Protein AF-A0A9W4UGK7-F1 (afdb_monomer)

pLDDT: mean 82.83, std 17.94, range [31.81, 97.5]

Mean predicted aligned error: 10.78 Å

Structure (mmCIF, N/CA/C/O backbone):
data_AF-A0A9W4UGK7-F1
#
_entry.id   AF-A0A9W4UGK7-F1
#
loop_
_atom_site.group_PDB
_atom_site.id
_atom_site.type_symbol
_atom_site.label_atom_id
_atom_site.label_alt_id
_atom_site.label_comp_id
_atom_site.label_asym_id
_atom_site.label_entity_id
_atom_site.label_seq_id
_atom_site.pdbx_PDB_ins_code
_atom_site.Cartn_x
_atom_site.Cartn_y
_atom_site.Cartn_z
_atom_site.occupancy
_atom_site.B_iso_or_equiv
_atom_site.auth_seq_id
_atom_site.auth_comp_id
_atom_site.auth_asym_id
_atom_site.auth_atom_id
_atom_site.pdbx_PDB_model_num
ATOM 1 N N . MET A 1 1 ? 58.435 -11.853 -99.658 1.00 40.88 1 MET A N 1
ATOM 2 C CA . MET A 1 1 ? 59.093 -10.910 -98.730 1.00 40.88 1 MET A CA 1
ATOM 3 C C . MET A 1 1 ? 58.324 -10.930 -97.420 1.00 40.88 1 MET A C 1
ATOM 5 O O . MET A 1 1 ? 57.126 -11.167 -97.444 1.00 40.88 1 MET A O 1
ATOM 9 N N . SER A 1 2 ? 59.069 -10.805 -96.330 1.00 36.03 2 SER A N 1
ATOM 10 C CA . SER A 1 2 ? 58.752 -11.030 -94.918 1.00 36.03 2 SER A CA 1
ATOM 11 C C . SER A 1 2 ? 57.412 -10.539 -94.365 1.00 36.03 2 SER A C 1
ATOM 13 O O . SER A 1 2 ? 56.923 -9.487 -94.767 1.00 36.03 2 SER A O 1
ATOM 15 N N . SER A 1 3 ? 56.942 -11.280 -93.348 1.00 37.31 3 SER A N 1
ATOM 16 C CA . SER A 1 3 ? 56.580 -10.835 -91.977 1.00 37.31 3 SER A CA 1
ATOM 17 C C . SER A 1 3 ? 55.327 -11.596 -91.508 1.00 37.31 3 SER A C 1
ATOM 19 O O . SER A 1 3 ? 54.259 -11.407 -92.069 1.00 37.31 3 SER A O 1
ATOM 21 N N . SER A 1 4 ? 55.441 -12.659 -90.702 1.00 35.41 4 SER A N 1
ATOM 22 C CA . SER A 1 4 ? 55.704 -12.710 -89.246 1.00 35.41 4 SER A CA 1
ATOM 23 C C . SER A 1 4 ? 54.446 -12.528 -88.378 1.00 35.41 4 SER A C 1
ATOM 25 O O . SER A 1 4 ? 53.805 -11.490 -88.464 1.00 35.41 4 SER A O 1
ATOM 27 N N . GLN A 1 5 ? 54.260 -13.500 -87.461 1.00 34.16 5 GLN A N 1
ATOM 28 C CA . GLN A 1 5 ? 53.709 -13.374 -86.091 1.00 34.16 5 GLN A CA 1
ATOM 29 C C . GLN A 1 5 ? 52.191 -13.137 -85.898 1.00 34.16 5 GLN A C 1
ATOM 31 O O . GLN A 1 5 ? 51.581 -12.413 -86.664 1.00 34.16 5 GLN A O 1
ATOM 36 N N . THR A 1 6 ? 51.478 -13.643 -84.879 1.00 34.94 6 THR A N 1
ATOM 37 C CA . THR A 1 6 ? 51.682 -14.654 -83.817 1.00 34.94 6 THR A CA 1
ATOM 38 C C . THR A 1 6 ? 50.292 -15.007 -83.251 1.00 34.94 6 THR A C 1
ATOM 40 O O . THR A 1 6 ? 49.389 -14.177 -83.213 1.00 34.94 6 THR A O 1
ATOM 43 N N . THR A 1 7 ? 50.164 -16.253 -82.810 1.00 36.97 7 THR A N 1
ATOM 44 C CA . THR A 1 7 ? 49.173 -16.907 -81.936 1.00 36.97 7 THR A CA 1
ATOM 45 C C . THR A 1 7 ? 48.588 -16.047 -80.797 1.00 36.97 7 THR A C 1
ATOM 47 O O . THR A 1 7 ? 49.327 -15.310 -80.153 1.00 36.97 7 THR A O 1
ATOM 50 N N . ASN A 1 8 ? 47.309 -16.252 -80.437 1.00 31.81 8 ASN A N 1
ATOM 51 C CA . ASN A 1 8 ? 46.955 -16.861 -79.139 1.00 31.81 8 ASN A CA 1
ATOM 52 C C . ASN A 1 8 ? 45.446 -17.069 -78.933 1.00 31.81 8 ASN A C 1
ATOM 54 O O . ASN A 1 8 ? 44.644 -16.139 -78.949 1.00 31.81 8 ASN A O 1
ATOM 58 N N . SER A 1 9 ? 45.112 -18.329 -78.651 1.00 40.84 9 SER A N 1
ATOM 59 C CA . SER A 1 9 ? 43.922 -18.767 -77.932 1.00 40.84 9 SER A CA 1
ATOM 60 C C . SER A 1 9 ? 43.862 -18.120 -76.550 1.00 40.84 9 SER A C 1
ATOM 62 O O . SER A 1 9 ? 44.864 -18.116 -75.837 1.00 40.84 9 SER A O 1
ATOM 64 N N . HIS A 1 10 ? 42.678 -17.693 -76.113 1.00 38.22 10 HIS A N 1
ATOM 65 C CA . HIS A 1 10 ? 42.383 -17.693 -74.686 1.00 38.22 10 HIS A CA 1
ATOM 66 C C . HIS A 1 10 ? 40.893 -17.914 -74.422 1.00 38.22 10 HIS A C 1
ATOM 68 O O . HIS A 1 10 ? 40.044 -17.077 -74.717 1.00 38.22 10 HIS A O 1
ATOM 74 N N . MET A 1 11 ? 40.617 -19.088 -73.849 1.00 36.44 11 MET A N 1
ATOM 75 C CA . MET A 1 11 ? 39.479 -19.372 -72.982 1.00 36.44 11 MET A CA 1
ATOM 76 C C . MET A 1 11 ? 39.260 -18.211 -72.007 1.00 36.44 11 MET A C 1
ATOM 78 O O . MET A 1 11 ? 40.159 -17.879 -71.230 1.00 36.44 11 MET A O 1
ATOM 82 N N . LEU A 1 12 ? 38.052 -17.655 -72.004 1.00 36.12 12 LEU A N 1
ATOM 83 C CA . LEU A 1 12 ? 37.524 -16.913 -70.867 1.00 36.12 12 LEU A CA 1
ATOM 84 C C . LEU A 1 12 ? 36.777 -17.913 -69.987 1.00 36.12 12 LEU A C 1
ATOM 86 O O . LEU A 1 12 ? 35.664 -18.335 -70.295 1.00 36.12 12 LEU A O 1
ATOM 90 N N . ALA A 1 13 ? 37.453 -18.332 -68.920 1.00 36.75 13 ALA A N 1
ATOM 91 C CA . ALA A 1 13 ? 36.820 -18.955 -67.775 1.00 36.75 13 ALA A CA 1
ATOM 92 C C . ALA A 1 13 ? 35.910 -17.914 -67.110 1.00 36.75 13 ALA A C 1
ATOM 94 O O . ALA A 1 13 ? 36.330 -16.788 -66.846 1.00 36.75 13 ALA A O 1
ATOM 95 N N . ALA A 1 14 ? 34.656 -18.294 -66.881 1.00 38.47 14 ALA A N 1
ATOM 96 C CA . ALA A 1 14 ? 33.735 -17.544 -66.050 1.00 38.47 14 ALA A CA 1
ATOM 97 C C . ALA A 1 14 ? 34.214 -17.642 -64.597 1.00 38.47 14 ALA A C 1
ATOM 99 O O . ALA A 1 14 ? 34.046 -18.677 -63.956 1.00 38.47 14 ALA A O 1
ATOM 100 N N . ASP A 1 15 ? 34.836 -16.575 -64.104 1.00 35.72 15 ASP A N 1
ATOM 101 C CA . ASP A 1 15 ? 35.167 -16.418 -62.694 1.00 35.72 15 ASP A CA 1
ATOM 102 C C . ASP A 1 15 ? 33.959 -15.759 -62.013 1.00 35.72 15 ASP A C 1
ATOM 104 O O . ASP A 1 15 ? 33.745 -14.549 -62.092 1.00 35.72 15 ASP A O 1
ATOM 108 N N . SER A 1 16 ? 33.076 -16.585 -61.446 1.00 40.38 16 SER A N 1
ATOM 109 C CA . SER A 1 16 ? 31.948 -16.125 -60.638 1.00 40.38 16 SER A CA 1
ATOM 110 C C . SER A 1 16 ? 32.451 -15.798 -59.234 1.00 40.38 16 SER A C 1
ATOM 112 O O . SER A 1 16 ? 32.358 -16.611 -58.310 1.00 40.38 16 SER A O 1
ATOM 114 N N . THR A 1 17 ? 32.996 -14.600 -59.059 1.00 44.28 17 THR A N 1
ATOM 115 C CA . THR A 1 17 ? 33.209 -14.014 -57.738 1.00 44.28 17 THR A CA 1
ATOM 116 C C . THR A 1 17 ? 31.843 -13.727 -57.116 1.00 44.28 17 THR A C 1
ATOM 118 O O . THR A 1 17 ? 31.205 -12.711 -57.380 1.00 44.28 17 THR A O 1
ATOM 121 N N . ASN A 1 18 ? 31.370 -14.674 -56.302 1.00 45.81 18 ASN A N 1
ATOM 122 C CA . ASN A 1 18 ? 30.266 -14.480 -55.367 1.00 45.81 18 ASN A CA 1
ATOM 123 C C . ASN A 1 18 ? 30.686 -13.435 -54.332 1.00 45.81 18 ASN A C 1
ATOM 125 O O . ASN A 1 18 ? 31.187 -13.765 -53.254 1.00 45.81 18 ASN A O 1
ATOM 129 N N . ASP A 1 19 ? 30.476 -12.172 -54.679 1.00 37.16 19 ASP A N 1
ATOM 130 C CA . ASP A 1 19 ? 30.617 -11.034 -53.787 1.00 37.16 19 ASP A CA 1
ATOM 131 C C . ASP A 1 19 ? 29.464 -11.092 -52.771 1.00 37.16 19 ASP A C 1
ATOM 133 O O . ASP A 1 19 ? 28.393 -10.506 -52.933 1.00 37.16 19 ASP A O 1
ATOM 137 N N . THR A 1 20 ? 29.643 -11.918 -51.737 1.00 47.62 20 THR A N 1
ATOM 138 C CA . THR A 1 20 ? 28.739 -11.980 -50.588 1.00 47.62 20 THR A CA 1
ATOM 139 C C . THR A 1 20 ? 28.988 -10.720 -49.778 1.00 47.62 20 THR A C 1
ATOM 141 O O . THR A 1 20 ? 29.766 -10.708 -48.826 1.00 47.62 20 THR A O 1
ATOM 144 N N . THR A 1 21 ? 28.351 -9.627 -50.190 1.00 44.38 21 THR A N 1
ATOM 145 C CA . THR A 1 21 ? 28.314 -8.390 -49.422 1.00 44.38 21 THR A CA 1
ATOM 146 C C . THR A 1 21 ? 27.584 -8.695 -48.116 1.00 44.38 21 THR A C 1
ATOM 148 O O . THR A 1 21 ? 26.356 -8.733 -48.058 1.00 44.38 21 THR A O 1
ATOM 151 N N . ILE A 1 22 ? 28.345 -8.972 -47.056 1.00 51.38 22 ILE A N 1
ATOM 152 C CA . ILE A 1 22 ? 27.828 -9.024 -45.692 1.00 51.38 22 ILE A CA 1
ATOM 153 C C . ILE A 1 22 ? 27.270 -7.629 -45.427 1.00 51.38 22 ILE A C 1
ATOM 155 O O . ILE A 1 22 ? 28.024 -6.676 -45.232 1.00 51.38 22 ILE A O 1
ATOM 159 N N . ALA A 1 23 ? 25.945 -7.491 -45.490 1.00 49.19 23 ALA A N 1
ATOM 160 C CA . ALA A 1 23 ? 25.265 -6.277 -45.084 1.00 49.19 23 ALA A CA 1
ATOM 161 C C . ALA A 1 23 ? 25.667 -6.011 -43.632 1.00 49.19 23 ALA A C 1
ATOM 163 O O . ALA A 1 23 ? 25.223 -6.707 -42.719 1.00 49.19 23 ALA A O 1
ATOM 164 N N . ALA A 1 24 ? 26.565 -5.045 -43.430 1.00 51.97 24 ALA A N 1
ATOM 165 C CA . ALA A 1 24 ? 26.958 -4.599 -42.109 1.00 51.97 24 ALA A CA 1
ATOM 166 C C . ALA A 1 24 ? 25.677 -4.187 -41.380 1.00 51.97 24 ALA A C 1
ATOM 168 O O . ALA A 1 24 ? 25.041 -3.192 -41.740 1.00 51.97 24 ALA A O 1
ATOM 169 N N . SER A 1 25 ? 25.257 -4.989 -40.398 1.00 53.31 25 SER A N 1
ATOM 170 C CA . SER A 1 25 ? 24.114 -4.668 -39.557 1.00 53.31 25 SER A CA 1
ATOM 171 C C . SER A 1 25 ? 24.431 -3.340 -38.887 1.00 53.31 25 SER A C 1
ATOM 173 O O . SER A 1 25 ? 25.300 -3.276 -38.013 1.00 53.31 25 SER A O 1
ATOM 175 N N . ARG A 1 26 ? 23.778 -2.261 -39.330 1.00 50.72 26 ARG A N 1
ATOM 176 C CA . ARG A 1 26 ? 23.862 -0.982 -38.628 1.00 50.72 26 ARG A CA 1
ATOM 177 C C . ARG A 1 26 ? 23.516 -1.263 -37.167 1.00 50.72 26 ARG A C 1
ATOM 179 O O . ARG A 1 26 ? 22.511 -1.944 -36.934 1.00 50.72 26 ARG A O 1
ATOM 186 N N . PRO A 1 27 ? 24.320 -0.790 -36.198 1.00 55.56 27 PRO A N 1
ATOM 187 C CA . PRO A 1 27 ? 23.932 -0.905 -34.805 1.00 55.56 27 PRO A CA 1
ATOM 188 C C . PRO A 1 27 ? 22.525 -0.308 -34.691 1.00 55.56 27 PRO A C 1
ATOM 190 O O . PRO A 1 27 ? 22.295 0.771 -35.254 1.00 55.56 27 PRO A O 1
ATOM 193 N N . PRO A 1 28 ? 21.564 -1.021 -34.076 1.00 57.50 28 PRO A N 1
ATOM 194 C CA . PRO A 1 28 ? 20.212 -0.507 -33.956 1.00 57.50 28 PRO A CA 1
ATOM 195 C C . PRO A 1 28 ? 20.311 0.878 -33.327 1.00 57.50 28 PRO A C 1
ATOM 197 O O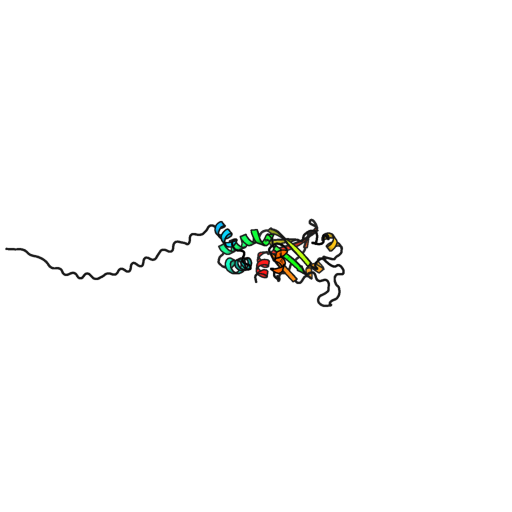 . PRO A 1 28 ? 20.972 1.049 -32.302 1.00 57.50 28 PRO A O 1
ATOM 200 N N . SER A 1 29 ? 19.724 1.877 -33.987 1.00 61.78 29 SER A N 1
ATOM 201 C CA . SER A 1 29 ? 19.667 3.234 -33.460 1.00 61.78 29 SER A CA 1
ATOM 202 C C . SER A 1 29 ? 19.047 3.156 -32.071 1.00 61.78 29 SER A C 1
ATOM 204 O O . SER A 1 29 ? 17.871 2.808 -31.937 1.00 61.78 29 SER A O 1
ATOM 206 N N . ILE A 1 30 ? 19.855 3.402 -31.040 1.00 77.81 30 ILE A N 1
ATOM 207 C CA . ILE A 1 30 ? 19.394 3.361 -29.657 1.00 77.81 30 ILE A CA 1
ATOM 208 C C . ILE A 1 30 ? 18.419 4.524 -29.510 1.00 77.81 30 ILE A C 1
ATOM 210 O O . ILE A 1 30 ? 18.816 5.687 -29.552 1.00 77.81 30 ILE A O 1
ATOM 214 N N . LEU A 1 31 ? 17.130 4.204 -29.403 1.00 79.88 31 LEU A N 1
ATOM 215 C CA . LEU A 1 31 ? 16.104 5.195 -29.101 1.00 79.88 31 LEU A CA 1
ATOM 216 C C . LEU A 1 31 ? 16.455 5.886 -27.767 1.00 79.88 31 LEU A C 1
ATOM 218 O O . LEU A 1 31 ? 16.838 5.193 -26.818 1.00 79.88 31 LEU A O 1
ATOM 222 N N . PRO A 1 32 ? 16.320 7.223 -27.669 1.00 86.56 32 PRO A N 1
ATOM 223 C CA . PRO A 1 32 ? 16.444 7.944 -26.408 1.00 86.56 32 PRO A CA 1
ATOM 224 C C . PRO A 1 32 ? 15.560 7.352 -25.305 1.00 86.56 32 PRO A C 1
ATO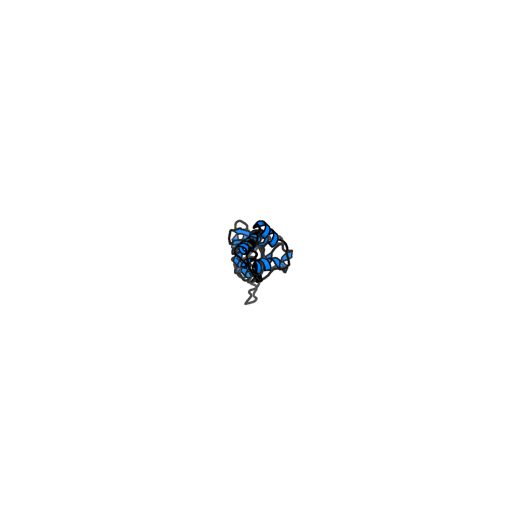M 226 O O . PRO A 1 32 ? 14.450 6.881 -25.565 1.00 86.56 32 PRO A O 1
ATOM 229 N N . THR A 1 33 ? 16.038 7.419 -24.061 1.00 83.25 33 THR A N 1
ATOM 230 C CA . THR A 1 33 ? 15.335 6.901 -22.874 1.00 83.25 33 THR A CA 1
ATOM 231 C C . THR A 1 33 ? 13.910 7.442 -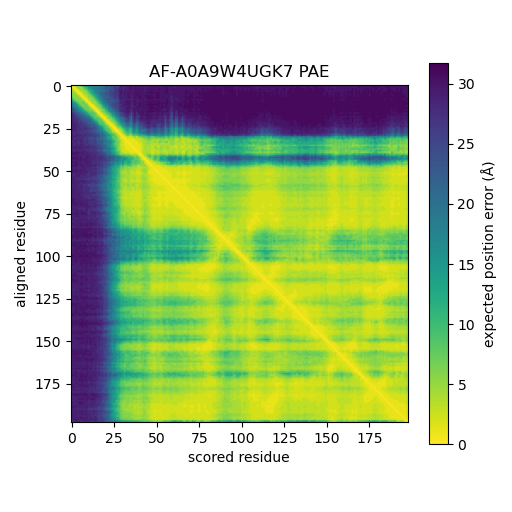22.766 1.00 83.25 33 THR A C 1
ATOM 233 O O . THR A 1 33 ? 12.987 6.703 -22.439 1.00 83.25 33 THR A O 1
ATOM 236 N N . GLU A 1 34 ? 13.712 8.719 -23.069 1.00 85.44 34 GLU A N 1
ATOM 237 C CA . GLU A 1 34 ? 12.422 9.399 -22.985 1.00 85.44 34 GLU A CA 1
ATOM 238 C C . GLU A 1 34 ? 11.413 8.814 -23.981 1.00 85.44 34 GLU A C 1
ATOM 240 O O . GLU A 1 34 ? 10.249 8.635 -23.630 1.00 85.44 34 GLU A O 1
ATOM 245 N N . LEU A 1 35 ? 11.863 8.440 -25.186 1.00 84.62 35 LEU A N 1
ATOM 246 C CA . LEU A 1 35 ? 11.002 7.787 -26.174 1.00 84.62 35 LEU A CA 1
ATOM 247 C C . LEU A 1 35 ? 10.633 6.372 -25.731 1.00 84.62 35 LEU A C 1
ATOM 249 O O . LEU A 1 35 ? 9.485 5.968 -25.890 1.00 84.62 35 LEU A O 1
ATOM 253 N N . TRP A 1 36 ? 11.564 5.633 -25.117 1.00 84.56 36 TRP A N 1
ATOM 254 C CA . TRP A 1 36 ? 11.246 4.328 -24.533 1.00 84.56 36 TRP A CA 1
ATOM 255 C C . TRP A 1 36 ? 10.197 4.425 -23.430 1.00 84.56 36 TRP A C 1
ATOM 257 O O . TRP A 1 36 ? 9.271 3.620 -23.415 1.00 84.56 36 TRP A O 1
ATOM 267 N N . LEU A 1 37 ? 10.307 5.408 -22.533 1.00 81.69 37 LEU A N 1
ATOM 268 C CA . LEU A 1 37 ? 9.309 5.622 -21.483 1.00 81.69 37 LEU A CA 1
ATOM 269 C C . LEU A 1 37 ? 7.939 5.936 -22.086 1.00 81.69 37 LEU A C 1
ATOM 271 O O . LEU A 1 37 ? 6.968 5.283 -21.730 1.00 81.69 37 LEU A O 1
ATOM 275 N N . GLN A 1 38 ? 7.874 6.840 -23.066 1.00 83.12 38 GLN A N 1
ATOM 276 C CA . GLN A 1 38 ? 6.620 7.166 -23.750 1.00 83.12 38 GLN A CA 1
ATOM 277 C C . GLN A 1 38 ? 5.996 5.949 -24.440 1.00 83.12 38 GLN A C 1
ATOM 279 O O . GLN A 1 38 ? 4.794 5.727 -24.305 1.00 83.12 38 GLN A O 1
ATOM 284 N N . ILE A 1 39 ? 6.796 5.138 -25.142 1.00 83.81 39 ILE A N 1
ATOM 285 C CA . ILE A 1 39 ? 6.336 3.901 -25.795 1.00 83.81 39 ILE A CA 1
ATOM 286 C C . ILE A 1 39 ? 5.797 2.913 -24.756 1.00 83.81 39 ILE A C 1
ATOM 288 O O . ILE A 1 39 ? 4.747 2.309 -24.955 1.00 83.81 39 ILE A O 1
ATOM 292 N N . LEU A 1 40 ? 6.502 2.750 -23.637 1.00 83.94 40 LEU A N 1
ATOM 293 C CA . LEU A 1 40 ? 6.107 1.827 -22.576 1.00 83.94 40 LEU A CA 1
ATOM 294 C C . LEU A 1 40 ? 4.941 2.346 -21.728 1.00 83.94 40 LEU A C 1
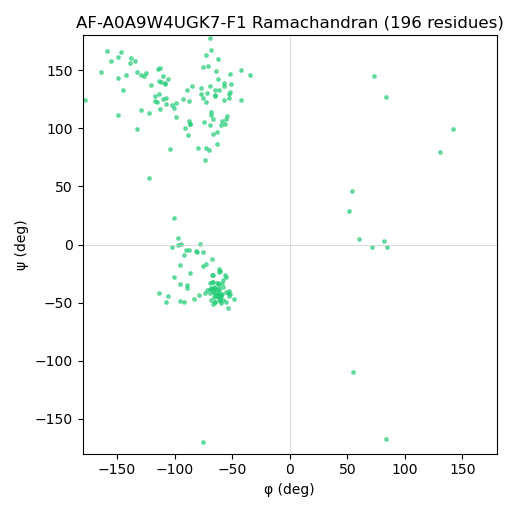ATOM 296 O O . LEU A 1 40 ? 4.297 1.546 -21.064 1.00 83.94 40 LEU A O 1
ATOM 300 N N . GLU A 1 41 ? 4.650 3.644 -21.743 1.00 81.25 41 GLU A N 1
ATOM 301 C CA . GLU A 1 41 ? 3.472 4.243 -21.104 1.00 81.25 41 GLU A CA 1
ATOM 302 C C . GLU A 1 41 ? 2.237 4.223 -22.025 1.00 81.25 41 GLU A C 1
ATOM 304 O O . GLU A 1 41 ? 1.095 4.227 -21.555 1.00 81.25 41 GLU A O 1
ATOM 309 N N . THR A 1 42 ? 2.437 4.177 -23.348 1.00 71.88 42 THR A N 1
ATOM 310 C CA . THR A 1 42 ? 1.350 4.188 -24.333 1.00 71.88 42 THR A CA 1
ATOM 311 C C . THR A 1 42 ? 0.822 2.781 -24.602 1.00 71.88 42 THR A C 1
ATOM 313 O O . THR A 1 42 ? 1.426 1.998 -25.325 1.00 71.88 42 THR A O 1
ATOM 316 N N . ASN A 1 43 ? -0.353 2.504 -24.023 1.00 59.97 43 ASN A N 1
ATOM 317 C CA . ASN A 1 43 ? -1.334 1.432 -24.288 1.00 59.97 43 ASN A CA 1
ATOM 318 C C . ASN A 1 43 ? -1.735 0.731 -22.983 1.00 59.97 43 ASN A C 1
ATOM 320 O O . ASN A 1 43 ? -1.269 -0.378 -22.708 1.00 59.97 43 ASN A O 1
ATOM 324 N N . PRO A 1 44 ? -2.644 1.327 -22.187 1.00 62.97 44 PRO A N 1
ATOM 325 C CA . PRO A 1 44 ? -3.192 0.686 -21.000 1.00 62.97 44 PRO A CA 1
ATOM 326 C C . PRO A 1 44 ? -4.179 -0.416 -21.412 1.00 62.97 44 PRO A C 1
ATOM 328 O O . PRO A 1 44 ? -5.398 -0.290 -21.288 1.00 62.97 44 PRO A O 1
ATOM 331 N N . THR A 1 45 ? -3.659 -1.526 -21.928 1.00 64.31 45 THR A N 1
ATOM 332 C CA . THR A 1 45 ? -4.413 -2.776 -21.986 1.00 64.31 45 THR A CA 1
ATOM 333 C C . THR A 1 45 ? -4.736 -3.225 -20.557 1.00 64.31 45 THR A C 1
ATOM 335 O O . THR A 1 45 ? -4.088 -2.822 -19.587 1.00 64.31 45 THR A O 1
ATOM 338 N N . LYS A 1 46 ? -5.742 -4.094 -20.388 1.00 67.31 46 LYS A N 1
ATOM 339 C CA . LYS A 1 46 ? -6.110 -4.620 -19.058 1.00 67.31 46 LYS A CA 1
ATOM 340 C C . LYS A 1 46 ? -4.937 -5.307 -18.339 1.00 67.31 46 LYS A C 1
ATOM 342 O O . LYS A 1 46 ? -4.937 -5.356 -17.114 1.00 67.31 46 LYS A O 1
ATOM 347 N N . THR A 1 47 ? -3.966 -5.826 -19.089 1.00 79.25 47 THR A N 1
ATOM 348 C CA . THR A 1 47 ? -2.793 -6.556 -18.589 1.00 79.25 47 THR A CA 1
ATOM 349 C C . THR A 1 47 ? -1.518 -5.722 -18.570 1.00 79.25 47 THR A C 1
ATOM 351 O O . THR A 1 47 ? -0.508 -6.205 -18.074 1.00 79.25 47 THR A O 1
ATOM 354 N N . HIS A 1 48 ? -1.563 -4.470 -19.029 1.00 86.25 48 HIS A N 1
ATOM 355 C CA . HIS A 1 48 ? -0.389 -3.635 -19.278 1.00 86.25 48 HIS A CA 1
ATOM 356 C C . HIS A 1 48 ? 0.626 -3.618 -18.123 1.00 86.25 48 HIS A C 1
ATOM 358 O O . HIS A 1 48 ? 1.814 -3.841 -18.328 1.00 86.25 48 HIS A O 1
ATOM 364 N N . LEU A 1 49 ? 0.158 -3.441 -16.885 1.00 89.56 49 LEU A N 1
ATOM 365 C CA . LEU A 1 49 ? 1.018 -3.462 -15.697 1.00 89.56 49 LEU A CA 1
ATOM 366 C C . LEU A 1 49 ? 1.728 -4.800 -15.484 1.00 89.56 49 LEU A C 1
ATOM 368 O O . LEU A 1 49 ? 2.915 -4.835 -15.156 1.00 89.56 49 LEU A O 1
ATOM 372 N N . ALA A 1 50 ? 0.988 -5.894 -15.662 1.00 90.38 50 ALA A N 1
ATOM 373 C CA . ALA A 1 50 ? 1.534 -7.235 -15.544 1.00 90.38 50 ALA A CA 1
ATOM 374 C C . ALA A 1 50 ? 2.530 -7.508 -16.676 1.00 90.38 50 ALA A C 1
ATOM 376 O O . ALA A 1 50 ? 3.575 -8.094 -16.418 1.00 90.38 50 ALA A O 1
ATOM 377 N N . ASP A 1 51 ? 2.255 -7.028 -17.891 1.00 91.00 51 ASP A N 1
ATOM 378 C CA . ASP A 1 51 ? 3.148 -7.170 -19.042 1.00 91.00 51 ASP A CA 1
ATOM 379 C C . ASP A 1 51 ? 4.457 -6.396 -18.839 1.00 91.00 51 ASP A C 1
ATOM 381 O O . ASP A 1 51 ? 5.542 -6.952 -19.030 1.00 91.00 51 ASP A O 1
ATOM 385 N N . LEU A 1 52 ? 4.385 -5.149 -18.360 1.00 93.00 52 LEU A N 1
ATOM 386 C CA . LEU A 1 52 ? 5.572 -4.370 -18.007 1.00 93.00 52 LEU A CA 1
ATOM 387 C C . LEU A 1 52 ? 6.416 -5.094 -16.950 1.00 93.00 52 LEU A C 1
ATOM 389 O O . LEU A 1 52 ? 7.628 -5.233 -17.114 1.00 93.00 52 LEU A O 1
ATOM 393 N N . TRP A 1 53 ? 5.786 -5.581 -15.877 1.00 94.38 53 TRP A N 1
ATOM 394 C CA . TRP A 1 53 ? 6.505 -6.191 -14.759 1.00 94.38 53 TRP A CA 1
ATOM 395 C C . TRP A 1 53 ? 7.059 -7.588 -15.061 1.00 94.38 53 TRP A C 1
ATOM 397 O O . TRP A 1 53 ? 8.182 -7.898 -14.663 1.00 94.38 53 TRP A O 1
ATOM 407 N N . ARG A 1 54 ? 6.281 -8.440 -15.738 1.00 93.50 54 ARG A N 1
ATOM 408 C CA . ARG A 1 54 ? 6.621 -9.851 -15.985 1.00 93.50 54 ARG A CA 1
ATOM 409 C C . ARG A 1 54 ? 7.413 -10.053 -17.268 1.00 93.50 54 ARG A C 1
ATOM 411 O O . ARG A 1 54 ? 8.304 -10.892 -17.278 1.00 93.50 54 ARG A O 1
ATOM 418 N N . ASN A 1 55 ? 7.096 -9.303 -18.323 1.00 92.69 55 ASN A N 1
ATOM 419 C CA . ASN A 1 55 ? 7.606 -9.581 -19.665 1.00 92.69 55 ASN A CA 1
ATOM 420 C C . ASN A 1 55 ? 8.683 -8.583 -20.090 1.00 92.69 55 ASN A C 1
ATOM 422 O O . ASN A 1 55 ? 9.713 -9.006 -20.595 1.00 92.69 55 ASN A O 1
ATOM 426 N N . VAL A 1 56 ? 8.491 -7.279 -19.856 1.00 92.88 56 VAL A N 1
ATOM 427 C CA . VAL A 1 56 ? 9.450 -6.241 -20.294 1.00 92.88 56 VAL A CA 1
ATOM 428 C C . VAL A 1 56 ? 10.610 -6.081 -19.310 1.00 92.88 56 VAL A C 1
ATOM 430 O O . VAL A 1 56 ? 11.776 -6.074 -19.705 1.00 92.88 56 VAL A O 1
ATOM 433 N N . ARG A 1 57 ? 10.311 -5.991 -18.009 1.00 95.00 57 ARG A N 1
ATOM 434 C CA . ARG A 1 57 ? 11.308 -5.782 -16.949 1.00 95.00 57 ARG A CA 1
ATOM 435 C C . ARG A 1 57 ? 12.493 -6.766 -16.975 1.00 95.00 57 ARG A C 1
ATOM 437 O O . ARG A 1 57 ? 13.606 -6.295 -16.747 1.00 95.00 57 ARG A O 1
ATOM 444 N N . PRO A 1 58 ? 12.326 -8.087 -17.199 1.00 95.50 58 PRO A N 1
ATOM 445 C CA . PRO A 1 58 ? 13.455 -9.018 -17.167 1.00 95.50 58 PRO A CA 1
ATOM 446 C C . PRO A 1 58 ? 14.301 -9.042 -18.452 1.00 95.50 58 PRO A C 1
ATOM 448 O O . PRO A 1 58 ? 15.332 -9.705 -18.452 1.00 95.50 58 PRO A O 1
ATOM 451 N N . VAL A 1 59 ? 13.908 -8.343 -19.527 1.00 94.25 59 VAL A N 1
ATOM 452 C CA . VAL A 1 59 ? 14.592 -8.424 -20.836 1.00 94.25 59 VAL A CA 1
ATOM 453 C C . VAL A 1 59 ? 16.030 -7.912 -20.773 1.00 94.25 59 VAL A C 1
ATOM 455 O O . VAL A 1 59 ? 16.933 -8.511 -21.350 1.00 94.25 59 VAL A O 1
ATOM 458 N N . SER A 1 60 ? 16.257 -6.780 -20.106 1.00 94.38 60 SER A N 1
ATOM 459 C CA . SER A 1 60 ? 17.588 -6.188 -19.956 1.00 94.38 60 SER A CA 1
ATOM 460 C C . SER A 1 60 ? 17.645 -5.247 -18.756 1.00 94.38 60 SER A C 1
ATOM 462 O O . SER A 1 60 ? 16.616 -4.817 -18.230 1.00 94.38 60 SER A O 1
ATOM 464 N N . GLN A 1 61 ? 18.857 -4.865 -18.350 1.00 93.88 61 GLN A N 1
ATOM 465 C CA . GLN A 1 61 ? 19.047 -3.893 -17.273 1.00 93.88 61 GLN A CA 1
ATOM 466 C C . GLN A 1 61 ? 18.448 -2.514 -17.612 1.00 93.88 61 GLN A C 1
ATOM 468 O O . GLN A 1 61 ? 17.919 -1.848 -16.722 1.00 93.88 61 GLN A O 1
ATOM 473 N N . SER A 1 62 ? 18.467 -2.105 -18.885 1.00 91.62 62 SER A N 1
ATOM 474 C CA . SER A 1 62 ? 17.853 -0.848 -19.331 1.00 91.62 62 SER A CA 1
ATOM 475 C C . SER A 1 62 ? 16.328 -0.902 -19.234 1.00 91.62 62 SER A C 1
ATOM 477 O O . SER A 1 62 ? 15.726 -0.014 -18.635 1.00 91.62 62 SER A O 1
ATOM 479 N N . TYR A 1 63 ? 15.695 -1.975 -19.726 1.00 91.75 63 TYR A N 1
ATOM 480 C CA . TYR A 1 63 ? 14.241 -2.148 -19.601 1.00 91.75 63 TYR A CA 1
ATOM 481 C C . TYR A 1 63 ? 13.799 -2.254 -18.149 1.00 91.75 63 TYR A C 1
ATOM 483 O O . TYR A 1 63 ? 12.780 -1.677 -17.772 1.00 91.75 63 TYR A O 1
ATOM 491 N N . LYS A 1 64 ? 14.593 -2.927 -17.311 1.00 94.56 64 LYS A N 1
ATOM 492 C CA . LYS A 1 64 ? 14.371 -2.940 -15.870 1.00 94.56 64 LYS A CA 1
ATOM 493 C C . LYS A 1 64 ? 14.332 -1.522 -15.307 1.00 94.56 64 LYS A C 1
ATOM 495 O O . LYS A 1 64 ? 13.379 -1.193 -14.609 1.00 94.56 64 LYS A O 1
ATOM 500 N N . ALA A 1 65 ? 15.313 -0.682 -15.635 1.00 93.94 65 ALA A N 1
ATOM 501 C CA . ALA A 1 65 ? 15.346 0.705 -15.177 1.00 93.94 65 ALA A CA 1
ATOM 502 C C . ALA A 1 65 ? 14.138 1.518 -15.680 1.00 93.94 65 ALA A C 1
ATOM 504 O O . ALA A 1 65 ? 13.559 2.281 -14.909 1.00 93.94 65 ALA A O 1
ATOM 505 N N . TYR A 1 66 ? 13.715 1.326 -16.933 1.00 93.88 66 TYR A N 1
ATOM 506 C CA . TYR A 1 66 ? 12.545 2.011 -17.493 1.00 93.88 66 TYR A CA 1
ATOM 507 C C . TYR A 1 66 ? 11.249 1.604 -16.799 1.00 93.88 66 TYR A C 1
ATOM 509 O O . TYR A 1 66 ? 10.507 2.466 -16.336 1.00 93.88 66 TYR A O 1
ATOM 517 N N . VAL A 1 67 ? 11.003 0.301 -16.650 1.00 94.06 67 VAL A N 1
ATOM 518 C CA . VAL A 1 67 ? 9.816 -0.204 -15.952 1.00 94.06 67 VAL A CA 1
ATOM 519 C C . VAL A 1 67 ? 9.810 0.270 -14.500 1.00 94.06 67 VAL A C 1
ATOM 521 O O . VAL A 1 67 ? 8.807 0.795 -14.031 1.00 94.06 67 VAL A O 1
ATOM 524 N N . GLU A 1 68 ? 10.928 0.149 -13.784 1.00 95.50 68 GLU A N 1
ATOM 525 C CA . GLU A 1 68 ? 11.027 0.604 -12.392 1.00 95.50 68 GLU A CA 1
ATOM 526 C C . GLU A 1 68 ? 10.794 2.121 -12.254 1.00 95.50 68 GLU A C 1
ATOM 528 O O . GLU A 1 68 ? 10.143 2.563 -11.301 1.00 95.50 68 GLU A O 1
ATOM 533 N N . ARG A 1 69 ? 11.230 2.922 -13.235 1.00 94.50 69 ARG A N 1
ATOM 534 C CA . ARG A 1 69 ? 10.929 4.358 -13.293 1.00 94.50 69 ARG A CA 1
ATOM 535 C C . ARG A 1 69 ? 9.436 4.611 -13.492 1.00 94.50 69 ARG A C 1
ATOM 537 O O . ARG A 1 69 ? 8.862 5.339 -12.697 1.00 94.50 69 ARG A O 1
ATOM 544 N N . ILE A 1 70 ? 8.792 3.960 -14.462 1.00 92.81 70 ILE A N 1
ATOM 545 C CA . ILE A 1 70 ? 7.344 4.103 -14.705 1.00 92.81 70 ILE A CA 1
ATOM 546 C C . ILE A 1 70 ? 6.541 3.706 -13.458 1.00 92.81 70 ILE A C 1
ATOM 548 O O . ILE A 1 70 ? 5.601 4.392 -13.063 1.00 92.81 70 ILE A O 1
ATOM 552 N N . PHE A 1 71 ? 6.921 2.616 -12.786 1.00 94.38 71 PHE A N 1
ATOM 553 C CA . PHE A 1 71 ? 6.259 2.207 -11.549 1.00 94.38 71 PHE A CA 1
ATOM 554 C C . PHE A 1 71 ? 6.380 3.274 -10.464 1.00 94.38 71 PHE A C 1
ATOM 556 O O . PHE A 1 71 ? 5.371 3.632 -9.861 1.00 94.38 71 PHE A O 1
ATOM 563 N N . THR A 1 72 ? 7.578 3.803 -10.228 1.00 95.38 72 THR A N 1
ATOM 564 C CA . THR A 1 72 ? 7.793 4.804 -9.174 1.00 95.38 72 THR A CA 1
ATOM 565 C C . THR A 1 72 ? 7.141 6.153 -9.480 1.00 95.38 72 THR A C 1
ATOM 567 O O . THR A 1 72 ? 6.650 6.793 -8.555 1.00 95.38 72 THR A O 1
ATOM 570 N N . THR A 1 73 ? 7.062 6.572 -10.745 1.00 92.25 73 THR A N 1
ATOM 571 C CA . THR A 1 73 ? 6.492 7.878 -11.115 1.00 92.25 73 THR A CA 1
ATOM 572 C C . THR A 1 73 ? 4.989 7.846 -11.372 1.00 92.25 73 THR A C 1
ATOM 574 O O . THR A 1 73 ? 4.304 8.811 -11.045 1.00 92.25 73 THR A O 1
ATOM 577 N N . VAL A 1 74 ? 4.461 6.759 -11.940 1.00 90.62 74 VAL A N 1
ATOM 578 C CA . VAL A 1 74 ? 3.066 6.689 -12.407 1.00 90.62 74 VAL A CA 1
ATOM 579 C C . VAL A 1 74 ? 2.208 5.815 -11.500 1.00 90.62 74 VAL A C 1
ATOM 581 O O . VAL A 1 74 ? 1.129 6.226 -11.078 1.00 90.62 74 VAL A O 1
ATOM 584 N N . TYR A 1 75 ? 2.661 4.601 -11.181 1.00 92.06 75 TYR A N 1
ATOM 585 C CA . TYR A 1 75 ? 1.768 3.585 -10.617 1.00 92.06 75 TYR A CA 1
ATOM 586 C C . TYR A 1 75 ? 1.776 3.519 -9.093 1.00 92.06 75 TYR A C 1
ATOM 588 O O . TYR A 1 75 ? 0.705 3.539 -8.484 1.00 92.06 75 TYR A O 1
ATOM 596 N N . LEU A 1 76 ? 2.948 3.481 -8.460 1.00 95.19 76 LEU A N 1
ATOM 597 C CA . LEU A 1 76 ? 3.078 3.407 -7.004 1.00 95.19 76 LEU A CA 1
ATOM 598 C C . LEU A 1 76 ? 2.390 4.570 -6.260 1.00 95.19 76 LEU A C 1
ATOM 600 O O . LEU A 1 76 ? 1.764 4.289 -5.237 1.00 95.19 76 LEU A O 1
ATOM 604 N N . PRO A 1 77 ? 2.387 5.827 -6.756 1.00 94.06 77 PRO A N 1
ATOM 605 C CA . PRO A 1 77 ? 1.616 6.907 -6.128 1.00 94.06 77 PRO A CA 1
ATOM 606 C C . PRO A 1 77 ? 0.102 6.653 -6.106 1.00 94.06 77 PRO A C 1
ATOM 608 O O . PRO A 1 77 ? -0.617 7.189 -5.269 1.00 94.06 77 PRO A O 1
ATOM 611 N N . THR A 1 78 ? -0.398 5.821 -7.021 1.00 93.94 78 THR A N 1
ATOM 612 C CA . THR A 1 78 ? -1.820 5.460 -7.110 1.00 93.94 78 THR A CA 1
ATOM 613 C C . THR A 1 78 ? -2.147 4.132 -6.428 1.00 93.94 78 THR A C 1
ATOM 615 O O . THR A 1 78 ? -3.297 3.690 -6.457 1.00 93.94 78 THR A O 1
ATOM 618 N N . LEU A 1 79 ? -1.146 3.467 -5.850 1.00 95.81 79 LEU A N 1
ATOM 619 C CA . LEU A 1 79 ? -1.306 2.163 -5.228 1.00 95.81 79 LEU A CA 1
ATOM 620 C C . LEU A 1 79 ? -2.136 2.288 -3.954 1.00 95.81 79 LEU A C 1
ATOM 622 O O . LEU A 1 79 ? -1.931 3.184 -3.132 1.00 95.81 79 LEU A O 1
ATOM 626 N N . SER A 1 80 ? -3.060 1.352 -3.780 1.00 95.69 80 SER A N 1
ATOM 627 C CA . SER A 1 80 ? -3.845 1.206 -2.562 1.00 95.69 80 SER A CA 1
ATOM 628 C C . SER A 1 80 ? -3.807 -0.235 -2.061 1.00 95.69 80 SER A C 1
ATOM 630 O O . SER A 1 80 ? -3.774 -1.182 -2.849 1.00 95.69 80 SER A O 1
ATOM 632 N N . LEU A 1 81 ? -3.836 -0.383 -0.740 1.00 95.25 81 LEU A N 1
ATOM 633 C CA . LEU A 1 81 ? -3.938 -1.648 -0.023 1.00 95.25 81 LEU A CA 1
ATOM 634 C C . LEU A 1 81 ? -5.191 -1.628 0.844 1.00 95.25 81 LEU A C 1
ATOM 636 O O . LEU A 1 81 ? -5.455 -0.633 1.510 1.00 95.25 81 LEU A O 1
ATOM 640 N N . SER A 1 82 ? -5.933 -2.727 0.869 1.00 93.81 82 SER A N 1
ATOM 641 C CA . SER A 1 82 ? -7.002 -2.979 1.833 1.00 93.81 82 SER A CA 1
ATOM 642 C C . SER A 1 82 ? -6.605 -4.148 2.725 1.00 93.81 82 SER A C 1
ATOM 644 O O . SER A 1 82 ? -6.205 -5.208 2.236 1.00 93.81 82 SER A O 1
ATOM 646 N N . LEU A 1 83 ? -6.712 -3.932 4.032 1.00 92.56 83 LEU A N 1
ATOM 647 C CA . LEU A 1 83 ? -6.597 -4.951 5.065 1.00 92.56 83 LEU A CA 1
ATOM 648 C C . LEU A 1 83 ? -7.998 -5.345 5.508 1.00 92.56 83 LEU A C 1
ATOM 650 O O . LEU A 1 83 ? -8.719 -4.515 6.059 1.00 92.56 83 LEU A O 1
ATOM 654 N N . ALA A 1 84 ? -8.372 -6.605 5.305 1.00 89.75 84 ALA A N 1
ATOM 655 C CA . ALA A 1 84 ? -9.618 -7.125 5.856 1.00 89.75 84 ALA A CA 1
ATOM 656 C C . ALA A 1 84 ? -9.469 -7.315 7.371 1.00 89.75 84 ALA A C 1
ATOM 658 O O . ALA A 1 84 ? -8.586 -8.048 7.821 1.00 89.75 84 ALA A O 1
ATOM 659 N N . LEU A 1 85 ? -10.332 -6.670 8.157 1.00 89.19 85 LEU A N 1
ATOM 660 C CA . LEU A 1 85 ? -10.215 -6.651 9.611 1.00 89.19 85 LEU A CA 1
ATOM 661 C C . LEU A 1 85 ? -11.155 -7.682 10.239 1.00 89.19 85 LEU A C 1
ATOM 663 O O . LEU A 1 85 ? -12.375 -7.473 10.249 1.00 89.19 85 LEU A O 1
ATOM 667 N N . PRO A 1 86 ? -10.632 -8.776 10.820 1.00 83.50 86 PRO A N 1
ATOM 668 C CA . PRO A 1 86 ? -11.483 -9.748 11.481 1.00 83.50 86 PRO A CA 1
ATOM 669 C C . PRO A 1 86 ? -12.205 -9.092 12.663 1.00 83.50 86 PRO A C 1
ATOM 671 O O . PRO A 1 86 ? -11.666 -8.234 13.364 1.00 83.50 86 PRO A O 1
ATOM 674 N N . ARG A 1 87 ? -13.464 -9.479 12.876 1.00 86.38 87 ARG A N 1
ATOM 675 C CA . ARG A 1 87 ? -14.228 -9.126 14.086 1.00 86.38 87 ARG A CA 1
ATOM 676 C C . ARG A 1 87 ? -14.257 -10.277 15.093 1.00 86.38 87 ARG A C 1
ATOM 678 O O . ARG A 1 87 ? -14.381 -10.065 16.299 1.00 86.38 87 ARG A O 1
ATOM 685 N N . ARG A 1 88 ? -14.162 -11.499 14.579 1.00 86.50 88 ARG A N 1
ATOM 686 C CA . ARG A 1 88 ? -14.191 -12.743 15.339 1.00 86.50 88 ARG A CA 1
ATOM 687 C C . ARG A 1 88 ? -12.835 -13.413 15.275 1.00 86.50 88 ARG A C 1
ATOM 689 O O . ARG A 1 88 ? -12.103 -13.241 14.302 1.00 86.50 88 ARG A O 1
ATOM 696 N N . ASP A 1 89 ? -12.536 -14.173 16.310 1.00 84.06 89 ASP A N 1
ATOM 697 C CA . ASP A 1 89 ? -11.401 -15.072 16.296 1.00 84.06 89 ASP A CA 1
ATOM 698 C C . ASP A 1 89 ? -11.632 -16.175 15.240 1.00 84.06 89 ASP A C 1
ATOM 700 O O . ASP A 1 89 ? -12.703 -16.789 15.234 1.00 84.06 89 ASP A O 1
ATOM 704 N N . PRO A 1 90 ? -10.684 -16.413 14.317 1.00 80.44 90 PRO A N 1
ATOM 705 C CA . PRO A 1 90 ? -10.883 -17.363 13.225 1.00 80.44 90 PRO A CA 1
ATOM 706 C C . PRO A 1 90 ? -10.857 -18.832 13.675 1.00 80.44 90 PRO A C 1
ATOM 708 O O . PRO A 1 90 ? -11.309 -19.685 12.918 1.00 80.44 90 PRO A O 1
ATOM 711 N N . ILE A 1 91 ? -10.339 -19.134 14.872 1.00 86.19 91 ILE A N 1
ATOM 712 C CA . ILE A 1 91 ? -10.227 -20.498 15.409 1.00 86.19 91 ILE A CA 1
ATOM 713 C C . ILE A 1 91 ? -11.470 -20.839 16.235 1.00 86.19 91 ILE A C 1
ATOM 715 O O . ILE A 1 91 ? -12.083 -21.883 16.044 1.00 86.19 91 ILE A O 1
ATOM 719 N N . THR A 1 92 ? -11.854 -19.951 17.152 1.00 90.56 92 THR A N 1
ATOM 720 C CA . THR A 1 92 ? -12.952 -20.191 18.106 1.00 90.56 92 THR A CA 1
ATOM 721 C C . THR A 1 92 ? -14.297 -19.632 17.642 1.00 90.56 92 THR A C 1
ATOM 723 O O . THR A 1 92 ? -15.337 -19.988 18.190 1.00 90.56 92 THR A O 1
ATOM 726 N N . GLY A 1 93 ? -14.305 -18.712 16.671 1.00 85.25 93 GLY A N 1
ATOM 727 C CA . GLY A 1 93 ? -15.506 -17.997 16.226 1.00 85.25 93 GLY A CA 1
ATOM 728 C C . GLY A 1 93 ? -16.041 -16.970 17.234 1.00 85.25 93 GLY A C 1
ATOM 729 O O . GLY A 1 93 ? -17.016 -16.265 16.940 1.00 85.25 93 GLY A O 1
ATOM 730 N N . ALA A 1 94 ? -15.418 -16.845 18.410 1.00 90.12 94 ALA A N 1
ATOM 731 C CA . ALA A 1 94 ? -15.814 -15.897 19.440 1.00 90.12 94 ALA A CA 1
ATOM 732 C C . ALA A 1 94 ? -15.652 -14.451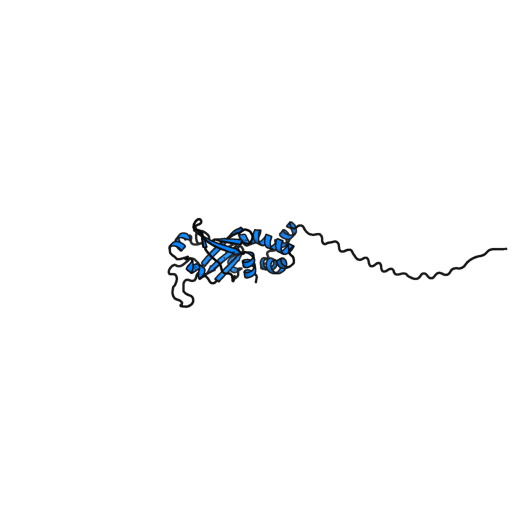 18.954 1.00 90.12 94 ALA A C 1
ATOM 734 O O . ALA A 1 94 ? -14.792 -14.136 18.126 1.00 90.12 94 ALA A O 1
ATOM 735 N N . LEU A 1 95 ? -16.500 -13.551 19.455 1.00 88.44 95 LEU A N 1
ATOM 736 C CA . LEU A 1 95 ? -16.351 -12.125 19.181 1.00 88.44 95 LEU A CA 1
ATOM 737 C C . LEU A 1 95 ? -15.088 -11.621 19.886 1.00 88.44 95 LEU A C 1
ATOM 739 O O . LEU A 1 95 ? -15.041 -11.616 21.110 1.00 88.44 95 LEU A O 1
ATOM 743 N N . ARG A 1 96 ? -14.084 -11.200 19.109 1.00 86.81 96 ARG A N 1
ATOM 744 C CA . ARG A 1 96 ? -12.812 -10.685 19.637 1.00 86.81 96 ARG A CA 1
ATOM 745 C C . ARG A 1 96 ? -12.815 -9.163 19.738 1.00 86.81 96 ARG A C 1
ATOM 747 O O . ARG A 1 96 ? -12.259 -8.613 20.678 1.00 86.81 96 ARG A O 1
ATOM 754 N N . TYR A 1 97 ? -13.490 -8.493 18.803 1.00 85.94 97 TYR A N 1
ATOM 755 C CA . TYR A 1 97 ? -13.582 -7.034 18.760 1.00 85.94 97 TYR A CA 1
ATOM 756 C C . TYR A 1 97 ? -15.049 -6.593 18.810 1.00 85.94 97 TYR A C 1
ATOM 758 O O . TYR A 1 97 ? -15.829 -6.856 17.886 1.00 85.94 97 TYR A O 1
ATOM 766 N N . SER A 1 98 ? -15.432 -5.929 19.904 1.00 80.25 98 SER A N 1
ATOM 767 C CA . SER A 1 98 ? -16.783 -5.391 20.117 1.00 80.25 98 SER A CA 1
ATOM 768 C C . SER A 1 98 ? -17.118 -4.310 19.091 1.00 80.25 98 SER A C 1
ATOM 770 O O . SER A 1 98 ? -18.184 -4.360 18.465 1.00 80.25 98 SER A O 1
ATOM 772 N N . ASP A 1 99 ? -16.169 -3.406 18.854 1.00 82.12 99 ASP A N 1
ATOM 773 C CA . ASP A 1 99 ? -16.321 -2.266 17.961 1.00 82.12 99 ASP A CA 1
ATOM 774 C C . ASP A 1 99 ? -16.264 -2.671 16.485 1.00 82.12 99 ASP A C 1
ATOM 776 O O . ASP A 1 99 ? -15.321 -3.305 15.986 1.00 82.12 99 ASP A O 1
ATOM 780 N N . ALA A 1 100 ? -17.307 -2.272 15.758 1.00 80.12 100 ALA A N 1
ATOM 781 C CA . ALA A 1 100 ? -17.365 -2.418 14.316 1.00 80.12 100 ALA A CA 1
ATOM 782 C C . ALA A 1 100 ? -16.508 -1.334 13.650 1.00 80.12 100 ALA A C 1
ATOM 784 O O . ALA A 1 100 ? -16.661 -0.147 13.932 1.00 80.12 100 ALA A O 1
ATOM 785 N N . VAL A 1 101 ? -15.629 -1.750 12.739 1.00 83.75 101 VAL A N 1
ATOM 786 C CA . VAL A 1 101 ? -14.931 -0.823 11.844 1.00 83.75 101 VAL A CA 1
ATOM 787 C C . VAL A 1 101 ? -15.798 -0.646 10.599 1.00 83.75 101 VAL A C 1
ATOM 789 O O . VAL A 1 101 ? -16.273 -1.658 10.068 1.00 83.75 101 VAL A O 1
ATOM 792 N N . PRO A 1 102 ? -16.024 0.593 10.129 1.00 79.56 102 PRO A N 1
ATOM 793 C CA . PRO A 1 102 ? -16.708 0.841 8.864 1.00 79.56 102 PRO A CA 1
ATOM 794 C C . PRO A 1 102 ? -16.086 0.032 7.727 1.00 79.56 102 PRO A C 1
ATOM 796 O O . PRO A 1 102 ? -14.868 -0.103 7.661 1.00 79.56 102 PRO A O 1
ATOM 799 N N . ASP A 1 103 ? -16.924 -0.535 6.861 1.00 79.44 103 ASP A N 1
ATOM 800 C CA . ASP A 1 103 ? -16.510 -1.354 5.711 1.00 79.44 103 ASP A CA 1
ATOM 801 C C . ASP A 1 103 ? -15.700 -2.628 6.065 1.00 79.44 103 ASP A C 1
ATOM 803 O O . ASP A 1 103 ? -15.275 -3.361 5.174 1.00 79.44 103 ASP A O 1
ATOM 807 N N . ALA A 1 104 ? -15.533 -2.935 7.362 1.00 84.94 104 ALA A N 1
ATOM 808 C CA . ALA A 1 104 ? -14.755 -4.060 7.893 1.00 84.94 104 ALA A CA 1
ATOM 809 C C . ALA A 1 104 ? -13.316 -4.143 7.346 1.00 84.94 104 ALA A C 1
ATOM 811 O O . ALA A 1 104 ? -12.724 -5.223 7.266 1.00 84.94 104 ALA A O 1
ATOM 812 N N . GLU A 1 105 ? -12.740 -2.998 6.987 1.00 89.38 105 GLU A N 1
ATOM 813 C CA . GLU A 1 105 ? -11.427 -2.929 6.365 1.00 89.38 105 GLU A CA 1
ATOM 814 C C . GLU A 1 105 ? -10.668 -1.645 6.706 1.00 89.38 105 GLU A C 1
ATOM 816 O O . GLU A 1 105 ? -11.251 -0.631 7.091 1.00 89.38 105 GLU A O 1
ATOM 821 N N . LEU A 1 106 ? -9.353 -1.681 6.500 1.00 92.12 106 LEU A N 1
ATOM 822 C CA . LEU A 1 106 ? -8.489 -0.507 6.537 1.00 92.12 106 LEU A CA 1
ATOM 823 C C . LEU A 1 106 ? -7.851 -0.291 5.164 1.00 92.12 106 LEU A C 1
ATOM 825 O O . LEU A 1 106 ? -7.167 -1.181 4.665 1.00 92.12 106 LEU A O 1
ATOM 829 N N . ILE A 1 107 ? -8.039 0.892 4.571 1.00 93.75 107 ILE A N 1
ATOM 830 C CA . ILE A 1 107 ? -7.440 1.240 3.275 1.00 93.75 107 ILE A CA 1
ATOM 831 C C . ILE A 1 107 ? -6.225 2.148 3.474 1.00 93.75 107 ILE A C 1
ATOM 833 O O . ILE A 1 107 ? -6.369 3.268 3.964 1.00 93.75 107 ILE A O 1
ATOM 837 N N . LEU A 1 108 ? -5.057 1.701 3.015 1.00 95.50 108 LEU A N 1
ATOM 838 C CA . LEU A 1 108 ? -3.819 2.477 2.952 1.00 95.50 108 LEU A CA 1
ATOM 839 C C . LEU A 1 108 ? -3.521 2.875 1.503 1.00 95.50 108 LEU A C 1
ATOM 841 O O . LEU A 1 108 ? -3.762 2.097 0.582 1.00 95.50 108 LEU A O 1
ATOM 845 N N . ARG A 1 109 ? -2.993 4.079 1.287 1.00 95.88 109 ARG A N 1
ATOM 846 C CA . ARG A 1 109 ? -2.665 4.628 -0.039 1.00 95.88 109 ARG A CA 1
ATOM 847 C C . ARG A 1 109 ? -1.212 5.058 -0.090 1.00 95.88 109 ARG A C 1
ATOM 849 O O . ARG A 1 109 ? -0.688 5.491 0.931 1.00 95.88 109 ARG A O 1
ATOM 856 N N . GLY A 1 110 ? -0.581 4.953 -1.256 1.00 95.50 110 GLY A N 1
ATOM 857 C CA . GLY A 1 110 ? 0.784 5.432 -1.463 1.00 95.50 110 GLY A CA 1
ATOM 858 C C . GLY A 1 110 ? 0.898 6.922 -1.136 1.00 95.50 110 GLY A C 1
ATOM 859 O O . GLY A 1 110 ? 0.150 7.733 -1.675 1.00 95.50 110 GLY A O 1
ATOM 860 N N . VAL A 1 111 ? 1.814 7.272 -0.232 1.00 95.19 111 VAL A N 1
ATOM 861 C CA . VAL A 1 111 ? 2.046 8.665 0.193 1.00 95.19 111 VAL A CA 1
ATOM 862 C C . VAL A 1 111 ? 3.417 9.148 -0.241 1.00 95.19 111 VAL A C 1
ATOM 864 O O . VAL A 1 111 ? 3.565 10.283 -0.682 1.00 95.19 111 VAL A O 1
ATOM 867 N N . GLN A 1 112 ? 4.426 8.293 -0.098 1.00 95.62 112 GLN A N 1
ATOM 868 C CA . GLN A 1 112 ? 5.808 8.662 -0.353 1.00 95.62 112 GLN A CA 1
ATOM 869 C C . GLN A 1 112 ? 6.597 7.456 -0.841 1.00 95.62 112 GLN A C 1
ATOM 871 O O . GLN A 1 112 ? 6.405 6.341 -0.359 1.00 95.62 112 GLN A O 1
ATOM 876 N N . ILE A 1 113 ? 7.510 7.705 -1.773 1.00 95.75 113 ILE A N 1
ATOM 877 C CA . ILE A 1 113 ? 8.488 6.731 -2.245 1.00 95.75 113 ILE A CA 1
ATOM 878 C C . ILE A 1 113 ? 9.866 7.271 -1.880 1.00 95.75 113 ILE A C 1
ATOM 880 O O . ILE A 1 113 ? 10.181 8.418 -2.187 1.00 95.75 113 ILE A O 1
ATOM 884 N N . ASP A 1 114 ? 10.662 6.446 -1.210 1.00 94.69 114 ASP A N 1
ATOM 885 C CA .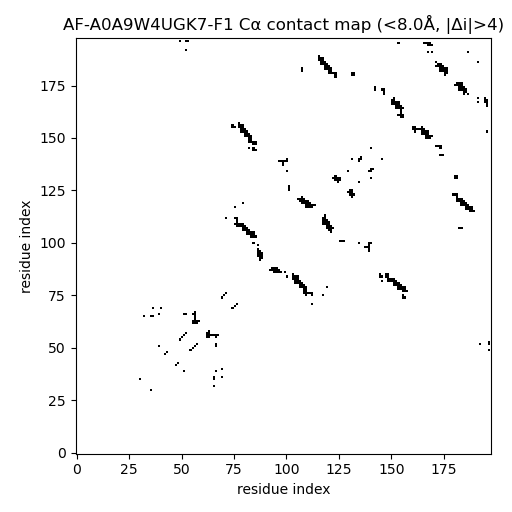 ASP A 1 114 ? 12.022 6.759 -0.784 1.00 94.69 114 ASP A CA 1
ATOM 886 C C . ASP A 1 114 ? 12.940 5.589 -1.154 1.00 94.69 114 ASP A C 1
ATOM 888 O O . ASP A 1 114 ? 12.947 4.536 -0.505 1.00 94.69 114 ASP A O 1
ATOM 892 N N . GLY A 1 115 ? 13.646 5.746 -2.276 1.00 93.19 115 GLY A N 1
ATOM 893 C CA . GLY A 1 115 ? 14.479 4.704 -2.867 1.00 93.19 115 GLY A CA 1
ATOM 894 C C . GLY A 1 115 ? 13.704 3.406 -3.119 1.00 93.19 115 GLY A C 1
ATOM 895 O O . GLY A 1 115 ? 12.853 3.314 -4.007 1.00 93.19 115 GLY A O 1
ATOM 896 N N . GLU A 1 116 ? 14.018 2.369 -2.343 1.00 95.44 116 GLU A N 1
ATOM 897 C CA . GLU A 1 116 ? 13.392 1.046 -2.462 1.00 95.44 116 GLU A CA 1
ATOM 898 C C . GLU A 1 116 ? 12.107 0.883 -1.644 1.00 95.44 116 GLU A C 1
ATOM 900 O O . GLU A 1 116 ? 11.439 -0.152 -1.743 1.00 95.44 116 GLU A O 1
ATOM 905 N N . PHE A 1 117 ? 11.744 1.890 -0.851 1.00 96.62 117 PHE A N 1
ATOM 906 C CA . PHE A 1 117 ? 10.616 1.826 0.062 1.00 96.62 117 PHE A CA 1
ATOM 907 C C . PHE A 1 117 ? 9.444 2.679 -0.415 1.00 96.62 117 PHE A C 1
ATOM 909 O O . PHE A 1 117 ? 9.610 3.806 -0.871 1.00 96.62 117 PHE A O 1
ATOM 916 N N . LEU A 1 118 ? 8.244 2.127 -0.278 1.00 97.25 118 LEU A N 1
ATOM 917 C CA . LEU A 1 118 ? 6.975 2.825 -0.424 1.00 97.25 118 LEU A CA 1
ATOM 918 C C . LEU A 1 118 ? 6.333 2.920 0.958 1.00 97.25 118 LEU A C 1
ATOM 920 O O . LEU A 1 118 ? 6.116 1.900 1.616 1.00 97.25 118 LEU A O 1
ATOM 924 N N . THR A 1 119 ? 6.008 4.137 1.372 1.00 97.50 119 THR A N 1
ATOM 925 C CA . THR A 1 119 ? 5.183 4.401 2.548 1.00 97.50 119 THR A CA 1
ATOM 926 C C . THR A 1 119 ? 3.731 4.516 2.111 1.00 97.50 119 THR A C 1
ATOM 928 O O . THR A 1 119 ? 3.395 5.329 1.242 1.00 97.50 119 THR A O 1
ATOM 931 N N . LEU A 1 120 ? 2.867 3.717 2.731 1.00 97.31 120 LEU A N 1
ATOM 932 C CA . LEU A 1 120 ? 1.423 3.803 2.572 1.00 97.31 120 LEU A CA 1
ATOM 933 C C . LEU A 1 120 ? 0.782 4.240 3.875 1.00 97.31 120 LEU A C 1
ATOM 935 O O . LEU A 1 120 ? 1.172 3.753 4.928 1.00 97.31 120 LEU A O 1
ATOM 939 N N . ALA A 1 121 ? -0.229 5.097 3.803 1.00 97.19 121 ALA A N 1
ATOM 940 C CA . ALA A 1 121 ? -0.971 5.523 4.980 1.00 97.19 121 ALA A CA 1
ATOM 941 C C . ALA A 1 121 ? -2.469 5.592 4.712 1.00 97.19 121 ALA A C 1
ATOM 943 O O . ALA A 1 121 ? -2.928 5.744 3.576 1.00 97.19 121 ALA A O 1
ATOM 944 N N . THR A 1 122 ? -3.243 5.476 5.778 1.00 95.94 122 THR A N 1
ATOM 945 C CA . THR A 1 122 ? -4.677 5.727 5.755 1.00 95.94 122 THR A CA 1
ATOM 946 C C . THR A 1 122 ? -4.975 7.221 5.638 1.00 95.94 122 THR A C 1
ATOM 948 O O . THR A 1 122 ? -4.137 8.066 5.946 1.00 95.94 122 THR A O 1
ATOM 951 N N . LEU A 1 123 ? -6.208 7.566 5.269 1.00 94.06 123 LEU A N 1
ATOM 952 C CA . LEU A 1 123 ? -6.716 8.924 5.483 1.00 94.06 123 LEU A CA 1
ATOM 953 C C . LEU A 1 123 ? -7.070 9.128 6.968 1.00 94.06 123 LEU A C 1
ATOM 955 O O . LEU A 1 123 ? -7.455 8.156 7.610 1.00 94.06 123 LEU A O 1
ATOM 959 N N . PRO A 1 124 ? -7.022 10.358 7.516 1.00 94.06 124 PRO A N 1
ATOM 960 C CA . PRO A 1 124 ? -7.383 10.623 8.919 1.00 94.06 124 PRO A CA 1
ATOM 961 C C . PRO A 1 124 ? -8.836 10.274 9.270 1.00 94.06 12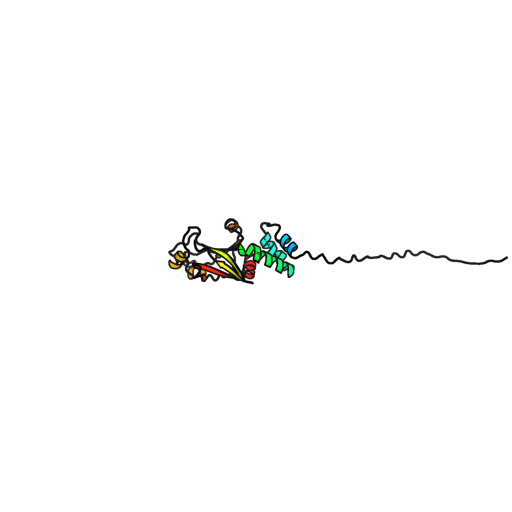4 PRO A C 1
ATOM 963 O O . PRO A 1 124 ? -9.178 10.070 10.435 1.00 94.06 124 PRO A O 1
ATOM 966 N N . THR A 1 125 ? -9.704 10.205 8.262 1.00 92.75 125 THR A N 1
ATOM 967 C CA . THR A 1 125 ? -11.117 9.859 8.393 1.00 92.75 125 THR A CA 1
ATOM 968 C C . THR A 1 125 ? -11.484 8.706 7.465 1.00 92.75 125 THR A C 1
ATOM 970 O O . THR A 1 125 ? -10.978 8.570 6.349 1.00 92.75 125 THR A O 1
ATOM 973 N N . THR A 1 126 ? -12.397 7.858 7.933 1.00 88.00 126 THR A N 1
ATOM 974 C CA . THR A 1 126 ? -13.039 6.829 7.109 1.00 88.00 126 THR A CA 1
ATOM 975 C C . THR A 1 126 ? -13.955 7.467 6.065 1.00 88.00 126 THR A C 1
ATOM 977 O O . THR A 1 126 ? -14.339 8.633 6.172 1.00 88.00 126 THR A O 1
ATOM 980 N N . ARG A 1 127 ? -14.408 6.674 5.088 1.00 82.62 127 ARG A N 1
ATOM 981 C CA . ARG A 1 127 ? -15.402 7.116 4.097 1.00 82.62 127 ARG A CA 1
ATOM 982 C C . ARG A 1 127 ? -16.711 7.597 4.736 1.00 82.62 127 ARG A C 1
ATOM 984 O O . ARG A 1 127 ? -17.358 8.487 4.200 1.00 82.62 127 ARG A O 1
ATOM 991 N N . SER A 1 128 ? -17.068 7.026 5.886 1.00 85.44 128 SER A N 1
ATOM 992 C CA . SER A 1 128 ? -18.240 7.417 6.679 1.00 85.44 128 SER A CA 1
ATOM 993 C C . SER A 1 128 ? -18.044 8.698 7.507 1.00 85.44 128 SER A C 1
ATOM 995 O O . SER A 1 128 ? -18.943 9.095 8.238 1.00 85.44 128 SER A O 1
ATOM 997 N N . GLY A 1 129 ? -16.872 9.339 7.430 1.00 88.62 129 GLY A N 1
ATOM 998 C CA . GLY A 1 129 ? -16.546 10.555 8.182 1.00 88.62 129 GLY A CA 1
ATOM 999 C C . GLY A 1 129 ? -16.042 10.310 9.608 1.00 88.62 129 GLY A C 1
ATOM 1000 O O . GLY A 1 129 ? -15.668 11.255 10.296 1.00 88.62 129 GLY A O 1
ATOM 1001 N N . ILE A 1 130 ? -15.978 9.056 10.064 1.00 88.75 130 ILE A N 1
ATOM 1002 C CA . ILE A 1 130 ? -15.460 8.719 11.398 1.00 88.75 130 ILE A CA 1
ATOM 1003 C C . ILE A 1 130 ? -13.939 8.913 11.435 1.00 88.75 130 ILE A C 1
ATOM 1005 O O . ILE A 1 130 ? -13.236 8.386 10.573 1.00 88.75 130 ILE A O 1
ATOM 1009 N N . SER A 1 131 ? -13.438 9.627 12.448 1.00 93.12 131 SER A N 1
ATOM 1010 C CA . SER A 1 131 ? -12.001 9.818 12.701 1.00 93.12 131 SER A CA 1
ATOM 1011 C C . SER A 1 131 ? -11.298 8.503 13.060 1.00 93.12 131 SER A C 1
ATOM 1013 O O . SER A 1 131 ? -11.764 7.760 13.930 1.00 93.12 131 SER A O 1
ATOM 1015 N N . LEU A 1 132 ? -10.150 8.241 12.428 1.00 92.81 132 LEU A N 1
ATOM 1016 C CA . LEU A 1 132 ? -9.308 7.089 12.753 1.00 92.81 132 LEU A CA 1
ATOM 1017 C C . LEU A 1 132 ? -8.687 7.187 14.140 1.00 92.81 132 LEU A C 1
ATOM 1019 O O . LEU A 1 132 ? -8.534 6.164 14.799 1.00 92.81 132 LEU A O 1
ATOM 1023 N N . GLU A 1 133 ? -8.387 8.395 14.612 1.00 94.44 133 GLU A N 1
ATOM 1024 C CA . GLU A 1 133 ? -7.912 8.605 15.979 1.00 94.44 133 GLU A CA 1
ATOM 1025 C C . GLU A 1 133 ? -8.946 8.108 16.994 1.00 94.44 133 GLU A C 1
ATOM 1027 O O . GLU A 1 133 ? -8.607 7.397 17.938 1.00 94.44 133 GLU A O 1
ATOM 1032 N N . ASN A 1 134 ? -10.224 8.417 16.765 1.00 91.94 134 ASN A N 1
ATOM 1033 C CA . ASN A 1 134 ? -11.305 7.954 17.631 1.00 91.94 134 ASN A CA 1
ATOM 1034 C C . ASN A 1 134 ? -11.477 6.432 17.560 1.00 91.94 134 ASN A C 1
ATOM 1036 O O . ASN A 1 134 ? -11.694 5.800 18.593 1.00 91.94 134 ASN A O 1
ATOM 1040 N N . LEU A 1 135 ? -11.363 5.836 16.368 1.00 90.00 135 LEU A N 1
ATOM 1041 C CA . LEU A 1 135 ? -11.420 4.378 16.207 1.00 90.00 135 LEU A CA 1
ATOM 1042 C C . LEU A 1 135 ? -10.239 3.671 16.878 1.00 90.00 135 LEU A C 1
ATOM 1044 O O . LEU A 1 135 ? -10.427 2.603 17.455 1.00 90.00 135 LEU A O 1
ATOM 1048 N N . ASN A 1 136 ? -9.046 4.263 16.838 1.00 91.81 136 ASN A N 1
ATOM 1049 C CA . ASN A 1 136 ? -7.873 3.744 17.531 1.00 91.81 136 ASN A CA 1
ATOM 1050 C C . ASN A 1 136 ? -8.056 3.828 19.058 1.00 91.81 136 ASN A C 1
ATOM 1052 O O . ASN A 1 136 ? -7.973 2.814 19.744 1.00 91.81 136 ASN A O 1
ATOM 1056 N N . LYS A 1 137 ? -8.429 5.004 19.588 1.00 90.69 137 LYS A N 1
ATOM 1057 C CA . LYS A 1 137 ? -8.640 5.225 21.034 1.00 90.69 137 LYS A CA 1
ATOM 1058 C C . LYS A 1 137 ? -9.699 4.310 21.650 1.00 90.69 137 LYS A C 1
ATOM 1060 O O . LYS A 1 137 ? -9.578 3.940 22.811 1.00 90.69 137 LYS A O 1
ATOM 1065 N N . ARG A 1 138 ? -10.737 3.950 20.891 1.00 88.19 138 ARG A N 1
ATOM 1066 C CA . ARG A 1 138 ? -11.794 3.027 21.343 1.00 88.19 138 ARG A CA 1
ATOM 1067 C C . ARG A 1 138 ? -11.410 1.546 21.219 1.00 88.19 138 ARG A C 1
ATOM 1069 O O . ARG A 1 138 ? -12.156 0.686 21.663 1.00 88.19 138 ARG A O 1
ATOM 1076 N N . GLY A 1 139 ? -10.254 1.237 20.628 1.00 84.38 139 GLY A N 1
ATOM 1077 C CA . GLY A 1 139 ? -9.796 -0.134 20.388 1.00 84.38 139 GLY A CA 1
ATOM 1078 C C . GLY A 1 139 ? -10.390 -0.786 19.134 1.00 84.38 139 GLY A C 1
ATOM 1079 O O . GLY A 1 139 ? -10.078 -1.937 18.834 1.00 84.38 139 GLY A O 1
ATOM 1080 N N . GLY A 1 140 ? -11.200 -0.059 18.357 1.00 85.25 140 GLY A N 1
ATOM 1081 C CA . GLY A 1 140 ? -11.751 -0.537 17.087 1.00 85.25 140 GLY A CA 1
ATOM 1082 C C . GLY A 1 140 ? -10.673 -0.823 16.039 1.00 85.25 140 GLY A C 1
ATOM 1083 O O . GLY A 1 140 ? -10.818 -1.769 15.265 1.00 85.25 140 GLY A O 1
ATOM 1084 N N . LEU A 1 141 ? -9.578 -0.060 16.053 1.00 89.69 141 LEU A N 1
ATOM 1085 C CA . LEU A 1 141 ? -8.393 -0.257 15.213 1.00 89.69 141 LEU A CA 1
ATOM 1086 C C . LEU A 1 141 ? -7.137 -0.435 16.069 1.00 89.69 141 LEU A C 1
ATOM 1088 O O . LEU A 1 141 ? -6.206 0.344 15.944 1.00 89.69 141 LEU A O 1
ATOM 1092 N N . SER A 1 142 ? -7.107 -1.421 16.965 1.00 89.56 142 SER A N 1
ATOM 1093 C CA . SER A 1 142 ? -5.887 -1.724 17.719 1.00 89.56 142 SER A CA 1
ATOM 1094 C C . SER A 1 142 ? -4.811 -2.365 16.833 1.00 89.56 142 SER A C 1
ATOM 1096 O O . SER A 1 142 ? -5.124 -3.057 15.860 1.00 89.56 142 SER A O 1
ATOM 1098 N N . LYS A 1 143 ? -3.536 -2.203 17.212 1.00 91.00 143 LYS A N 1
ATOM 1099 C CA . LYS A 1 143 ? -2.397 -2.876 16.560 1.00 91.00 143 LYS A CA 1
ATOM 1100 C C . LYS A 1 143 ? -2.606 -4.393 16.474 1.00 91.00 143 LYS A C 1
ATOM 1102 O O . LYS A 1 143 ? -2.483 -4.962 15.399 1.00 91.00 143 LYS A O 1
ATOM 1107 N N . GLU A 1 144 ? -3.074 -5.014 17.556 1.00 89.12 144 GLU A N 1
ATOM 1108 C CA . GLU A 1 144 ? -3.418 -6.442 17.598 1.00 89.12 144 GLU A CA 1
ATOM 1109 C C . GLU A 1 144 ? -4.431 -6.849 16.511 1.00 89.12 144 GLU A C 1
ATOM 1111 O O . GLU A 1 144 ? -4.297 -7.903 15.890 1.00 89.12 144 GLU A O 1
ATOM 1116 N N . ARG A 1 145 ? -5.447 -6.015 16.252 1.00 89.44 145 ARG A N 1
ATOM 1117 C CA . ARG A 1 145 ? -6.446 -6.281 15.207 1.00 89.44 145 ARG A CA 1
ATOM 1118 C C . ARG A 1 145 ? -5.856 -6.187 13.806 1.00 89.44 145 ARG A C 1
ATOM 1120 O O . ARG A 1 145 ? -6.250 -6.959 12.932 1.00 89.44 145 ARG A O 1
ATOM 1127 N N . LEU A 1 146 ? -4.948 -5.238 13.596 1.00 90.44 146 LEU A N 1
ATOM 1128 C CA . LEU A 1 146 ? -4.248 -5.055 12.326 1.00 90.44 146 LEU A CA 1
ATOM 1129 C C . LEU A 1 146 ? -3.276 -6.204 12.062 1.00 90.44 146 LEU A C 1
ATOM 1131 O O . LEU A 1 146 ? -3.263 -6.737 10.958 1.00 90.44 146 LEU A O 1
ATOM 1135 N N . ASP A 1 147 ? -2.551 -6.650 13.085 1.00 88.38 147 ASP A N 1
ATOM 1136 C CA . ASP A 1 147 ? -1.638 -7.792 12.989 1.00 88.38 147 ASP A CA 1
ATOM 1137 C C . ASP A 1 147 ? -2.398 -9.112 12.751 1.00 88.38 147 ASP A C 1
ATOM 1139 O O . ASP A 1 147 ? -1.887 -10.037 12.122 1.00 88.38 147 ASP A O 1
ATOM 1143 N N . GLY A 1 148 ? -3.661 -9.188 13.188 1.00 84.50 148 GLY A N 1
ATOM 1144 C CA . GLY A 1 148 ? -4.574 -10.289 12.875 1.00 84.50 148 GLY A CA 1
ATOM 1145 C C . GLY A 1 148 ? -5.150 -10.276 11.450 1.00 84.50 148 GLY A C 1
ATOM 1146 O O . GLY A 1 148 ? -5.840 -11.226 11.068 1.00 84.50 148 GLY A O 1
ATOM 1147 N N . ALA A 1 149 ? -4.914 -9.233 10.648 1.00 85.62 149 ALA A N 1
ATOM 1148 C CA . ALA A 1 149 ? -5.427 -9.145 9.283 1.00 85.62 149 ALA A CA 1
ATOM 1149 C C . ALA A 1 149 ? -4.648 -10.078 8.337 1.00 85.62 149 ALA A C 1
ATOM 1151 O O . ALA A 1 149 ? -3.526 -9.805 7.920 1.00 85.62 149 ALA A O 1
ATOM 1152 N N . THR A 1 150 ? -5.265 -11.193 7.942 1.00 79.56 150 THR A N 1
ATOM 1153 C CA . THR A 1 150 ? -4.615 -12.240 7.123 1.00 79.56 150 THR A CA 1
ATOM 1154 C C . THR A 1 150 ? -4.766 -12.047 5.611 1.00 79.56 150 THR A C 1
ATOM 1156 O O . THR A 1 150 ? -4.236 -12.829 4.808 1.00 79.56 150 THR A O 1
ATOM 1159 N N . SER A 1 151 ? -5.527 -11.038 5.184 1.00 84.88 151 SER A N 1
ATOM 1160 C CA . SER A 1 151 ? -5.816 -10.791 3.773 1.00 84.88 151 SER A CA 1
ATOM 1161 C C . SER A 1 151 ? -5.538 -9.345 3.399 1.00 84.88 151 SER A C 1
ATOM 1163 O O . SER A 1 151 ? -6.221 -8.431 3.860 1.00 84.88 151 SER A O 1
ATOM 1165 N N . VAL A 1 152 ? -4.561 -9.183 2.507 1.00 92.06 152 VAL A N 1
ATOM 1166 C CA . VAL A 1 152 ? -4.176 -7.914 1.896 1.00 92.06 152 VAL A CA 1
ATOM 1167 C C . VAL A 1 152 ? -4.637 -7.914 0.443 1.00 92.06 152 VAL A C 1
ATOM 1169 O O . VAL A 1 152 ? -4.231 -8.780 -0.337 1.00 92.06 152 VAL A O 1
ATOM 1172 N N . TRP A 1 153 ? -5.471 -6.949 0.074 1.00 94.50 153 TRP A N 1
ATOM 1173 C CA . TRP A 1 153 ? -5.913 -6.723 -1.301 1.00 94.50 153 TRP A CA 1
ATOM 1174 C C . TRP A 1 153 ? -5.251 -5.468 -1.868 1.00 94.50 153 TRP A C 1
ATOM 1176 O O . TRP A 1 153 ? -5.357 -4.403 -1.270 1.00 94.50 153 TRP A O 1
ATOM 1186 N N . LEU A 1 154 ? -4.585 -5.577 -3.014 1.00 95.25 154 LEU A N 1
ATOM 1187 C CA . LEU A 1 154 ? -3.873 -4.481 -3.672 1.00 95.25 154 LEU A CA 1
ATOM 1188 C C . LEU A 1 154 ? -4.574 -4.095 -4.968 1.00 95.25 154 LEU A C 1
ATOM 1190 O O . LEU A 1 154 ? -4.998 -4.968 -5.720 1.00 95.25 154 LEU A O 1
ATOM 1194 N N . TRP A 1 155 ? -4.655 -2.798 -5.259 1.00 94.81 155 TRP A N 1
ATOM 1195 C CA . TRP A 1 155 ? -5.031 -2.301 -6.584 1.00 94.81 155 TRP A CA 1
ATOM 1196 C C . TRP A 1 155 ? -4.310 -0.989 -6.917 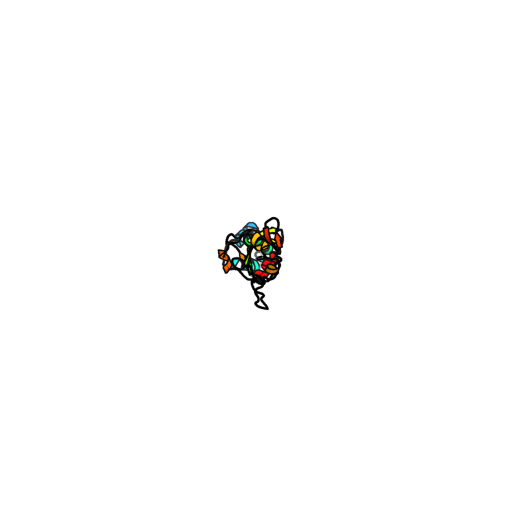1.00 94.81 155 TRP A C 1
ATOM 1198 O O . TRP A 1 155 ? -3.753 -0.327 -6.042 1.00 94.81 155 TRP A O 1
ATOM 1208 N N . PHE A 1 156 ? -4.352 -0.610 -8.195 1.00 92.81 156 PHE A N 1
ATOM 1209 C CA . PHE A 1 156 ? -3.818 0.656 -8.701 1.00 92.81 156 PHE A CA 1
ATOM 1210 C C . PHE A 1 156 ? -4.938 1.599 -9.137 1.00 92.81 156 PHE A C 1
ATOM 1212 O O . PHE A 1 156 ? -5.951 1.179 -9.707 1.00 92.81 156 PHE A O 1
ATOM 1219 N N . GLY A 1 157 ? -4.730 2.894 -8.925 1.00 88.88 157 GLY A N 1
ATOM 1220 C CA . GLY A 1 157 ? -5.704 3.931 -9.235 1.00 88.88 157 GLY A CA 1
ATOM 1221 C C . GLY A 1 157 ? -6.747 4.128 -8.135 1.00 88.88 157 GLY A C 1
ATOM 1222 O O . GLY A 1 157 ? -6.620 3.659 -7.005 1.00 88.88 157 GLY A O 1
ATOM 1223 N N . GLY A 1 158 ? -7.805 4.861 -8.477 1.00 85.50 158 GLY A N 1
ATOM 1224 C CA . GLY A 1 158 ? -8.882 5.172 -7.540 1.00 85.50 158 GLY A CA 1
ATOM 1225 C C . GLY A 1 158 ? -9.744 3.962 -7.159 1.00 85.50 158 GLY A C 1
ATOM 1226 O O . GLY A 1 158 ? -9.583 2.849 -7.665 1.00 85.50 158 GLY A O 1
ATOM 1227 N N . ILE A 1 159 ? -10.715 4.199 -6.274 1.00 82.75 159 ILE A N 1
ATOM 1228 C CA . ILE A 1 159 ? -11.617 3.172 -5.726 1.00 82.75 159 ILE A CA 1
ATOM 1229 C C . ILE A 1 159 ? -12.378 2.381 -6.805 1.00 82.75 159 ILE A C 1
ATOM 1231 O O . ILE A 1 159 ? -12.678 1.205 -6.616 1.00 82.75 159 ILE A O 1
ATOM 1235 N N . GLN A 1 160 ? -12.624 2.986 -7.969 1.00 85.94 160 GLN A N 1
ATOM 1236 C CA . GLN A 1 160 ? -13.253 2.354 -9.130 1.00 85.94 160 GLN A CA 1
ATOM 1237 C C . GLN A 1 160 ? -12.465 1.157 -9.687 1.00 85.94 160 GLN A C 1
ATOM 1239 O O . GLN A 1 160 ? -13.037 0.291 -10.344 1.00 85.94 160 GLN A O 1
ATOM 1244 N N . ASN A 1 161 ? -11.157 1.086 -9.425 1.00 88.00 161 ASN A N 1
ATOM 1245 C CA . ASN A 1 161 ? -10.300 -0.006 -9.883 1.00 88.00 161 ASN A CA 1
ATOM 1246 C C . ASN A 1 161 ? -10.126 -1.117 -8.845 1.00 88.00 161 ASN A C 1
ATOM 1248 O O . ASN A 1 161 ? -9.464 -2.110 -9.136 1.00 88.00 161 ASN A O 1
ATOM 1252 N N . ARG A 1 162 ? -10.745 -1.004 -7.666 1.00 86.56 162 ARG A N 1
ATOM 1253 C CA . ARG A 1 162 ? -10.602 -1.990 -6.591 1.00 86.56 162 ARG A CA 1
ATOM 1254 C C . ARG A 1 162 ? -10.920 -3.419 -7.035 1.00 86.56 162 ARG A C 1
ATOM 1256 O O . ARG A 1 162 ? -10.193 -4.339 -6.675 1.00 86.56 162 ARG A O 1
ATOM 1263 N N . GLY A 1 163 ? -11.973 -3.607 -7.833 1.00 88.12 163 GLY A N 1
ATOM 1264 C CA . GLY A 1 163 ? -12.374 -4.925 -8.343 1.00 88.12 163 GLY A CA 1
ATOM 1265 C C . GLY A 1 163 ? -11.383 -5.555 -9.332 1.00 88.12 163 GLY A C 1
ATOM 1266 O O . GLY A 1 163 ? -11.496 -6.736 -9.628 1.00 88.12 163 GLY A O 1
ATOM 1267 N N . LYS A 1 164 ? -10.407 -4.784 -9.828 1.00 88.62 164 LYS A N 1
ATOM 1268 C CA . LYS A 1 164 ? -9.325 -5.247 -10.715 1.00 88.62 164 LYS A CA 1
ATOM 1269 C C . LYS A 1 164 ? -8.034 -5.562 -9.949 1.00 88.62 164 LYS A C 1
ATOM 1271 O O . LYS A 1 164 ? -6.994 -5.769 -10.568 1.00 88.62 164 LYS A O 1
ATOM 1276 N N . GLY A 1 165 ? -8.091 -5.490 -8.622 1.00 92.44 165 GLY A N 1
ATOM 1277 C CA . GLY A 1 165 ? -6.970 -5.784 -7.750 1.00 92.44 165 GLY A CA 1
ATOM 1278 C C . GLY A 1 165 ? -6.680 -7.275 -7.621 1.00 92.44 165 GLY A C 1
ATOM 1279 O O . GLY A 1 165 ? -7.254 -8.117 -8.311 1.00 92.44 165 GLY A O 1
ATOM 1280 N N . GLY A 1 166 ? -5.807 -7.591 -6.678 1.00 92.31 166 GLY A N 1
ATOM 1281 C CA . GLY A 1 166 ? -5.370 -8.947 -6.392 1.00 92.31 166 GLY A CA 1
ATOM 1282 C C . GLY A 1 166 ? -4.884 -9.091 -4.958 1.00 92.31 166 GLY A C 1
ATOM 1283 O O . GLY A 1 166 ? -4.515 -8.116 -4.298 1.00 92.31 166 GLY A O 1
ATOM 1284 N N . ARG A 1 167 ? -4.894 -10.329 -4.461 1.00 93.12 167 ARG A N 1
ATOM 1285 C CA . ARG A 1 167 ? -4.388 -10.642 -3.125 1.00 93.12 167 ARG A CA 1
ATOM 1286 C C . ARG A 1 167 ? -2.865 -10.675 -3.141 1.00 93.12 167 ARG A C 1
ATOM 1288 O O . ARG A 1 167 ? -2.273 -11.325 -3.995 1.00 93.12 167 ARG A O 1
ATOM 1295 N N . VAL A 1 168 ? -2.248 -10.049 -2.147 1.00 92.12 168 VAL A N 1
ATOM 1296 C CA . VAL A 1 168 ? -0.798 -10.092 -1.935 1.00 92.12 168 VAL A CA 1
ATOM 1297 C C . VAL A 1 168 ? -0.494 -10.952 -0.716 1.00 92.12 168 VAL A C 1
ATOM 1299 O O . VAL A 1 168 ? -1.187 -10.881 0.300 1.00 92.12 168 VAL A O 1
ATOM 1302 N N . LYS A 1 169 ? 0.558 -11.767 -0.811 1.00 83.94 169 LYS A N 1
ATOM 1303 C CA . LYS A 1 169 ? 1.101 -12.533 0.315 1.00 83.94 169 LYS A CA 1
ATOM 1304 C C . LYS A 1 169 ? 2.385 -11.862 0.785 1.00 83.94 169 LYS A C 1
ATOM 1306 O O . LYS A 1 169 ? 3.478 -12.254 0.386 1.00 83.94 169 LYS A O 1
ATOM 1311 N N . MET A 1 170 ? 2.244 -10.823 1.599 1.00 80.94 170 MET A N 1
ATOM 1312 C CA . MET A 1 170 ? 3.375 -10.136 2.210 1.00 80.94 170 MET A CA 1
ATOM 1313 C C . MET A 1 170 ? 2.977 -9.681 3.616 1.00 80.94 170 MET A C 1
ATOM 1315 O O . MET A 1 170 ? 1.889 -9.120 3.758 1.00 80.94 170 MET A O 1
ATOM 1319 N N . PRO A 1 171 ? 3.813 -9.920 4.644 1.00 79.06 171 PRO A N 1
ATOM 1320 C CA . PRO A 1 171 ? 3.576 -9.339 5.957 1.00 79.06 171 PRO A CA 1
ATOM 1321 C C . PRO A 1 171 ? 3.618 -7.813 5.841 1.00 79.06 171 PRO A C 1
ATOM 1323 O O . PRO A 1 171 ? 4.514 -7.257 5.202 1.00 79.06 171 PRO A O 1
ATOM 1326 N N . LEU A 1 172 ? 2.628 -7.151 6.430 1.00 88.25 172 LEU A N 1
ATOM 1327 C CA . LEU A 1 172 ? 2.567 -5.700 6.527 1.00 88.25 172 LEU A CA 1
ATOM 1328 C C . LEU A 1 172 ? 2.714 -5.326 7.989 1.00 88.25 172 LEU A C 1
ATOM 1330 O O . LEU A 1 172 ? 1.861 -5.674 8.800 1.00 88.25 172 LEU A O 1
ATOM 1334 N N . ASP A 1 173 ? 3.790 -4.617 8.308 1.00 91.31 173 ASP A N 1
ATOM 1335 C CA . ASP A 1 173 ? 3.933 -4.017 9.623 1.00 91.31 173 ASP A CA 1
ATOM 1336 C C . ASP A 1 173 ? 3.282 -2.638 9.600 1.00 91.31 173 ASP A C 1
ATOM 1338 O O . ASP A 1 173 ? 3.756 -1.719 8.923 1.00 91.31 173 ASP A O 1
ATOM 1342 N N . VAL A 1 174 ? 2.115 -2.541 10.232 1.00 94.25 174 VAL A N 1
ATOM 1343 C CA . VAL A 1 174 ? 1.335 -1.305 10.283 1.00 94.25 174 VAL A CA 1
ATOM 1344 C C . VAL A 1 174 ? 1.596 -0.600 11.606 1.00 94.25 174 VAL A C 1
ATOM 1346 O O . VAL A 1 174 ? 1.334 -1.151 12.671 1.00 94.25 174 VAL A O 1
ATOM 1349 N N . GLU A 1 175 ? 2.069 0.630 11.540 1.00 95.69 175 GLU A N 1
ATOM 1350 C CA . GLU A 1 175 ? 2.423 1.461 12.680 1.00 95.69 175 GLU A CA 1
ATOM 1351 C C . GLU A 1 175 ? 1.496 2.671 12.769 1.00 95.69 175 GLU A C 1
ATOM 1353 O O . GLU A 1 175 ? 0.960 3.153 11.766 1.00 95.69 175 GLU A O 1
ATOM 1358 N N . TRP A 1 176 ? 1.294 3.164 13.986 1.00 96.81 176 TRP A N 1
ATOM 1359 C CA . TRP A 1 176 ? 0.526 4.376 14.220 1.00 96.81 176 TRP A CA 1
ATOM 1360 C C . TRP A 1 176 ? 1.438 5.600 14.127 1.00 96.81 176 TRP A C 1
ATOM 1362 O O . TRP A 1 176 ? 2.418 5.711 14.861 1.00 96.81 176 TRP A O 1
ATOM 1372 N N . ASP A 1 177 ? 1.099 6.533 13.243 1.00 96.50 177 ASP A N 1
ATOM 1373 C CA . ASP A 1 177 ? 1.726 7.847 13.172 1.00 96.50 177 ASP A CA 1
ATOM 1374 C C . ASP A 1 177 ? 1.001 8.798 14.134 1.00 96.50 177 ASP A C 1
ATOM 1376 O O . ASP A 1 177 ? -0.099 9.285 13.855 1.00 96.50 177 ASP A O 1
ATOM 1380 N N . GLU A 1 178 ? 1.631 9.071 15.277 1.00 94.56 178 GLU A N 1
ATOM 1381 C CA . GLU A 1 178 ? 1.070 9.931 16.323 1.00 94.56 178 GLU A CA 1
ATOM 1382 C C . GLU A 1 178 ? 0.952 11.400 15.889 1.00 94.56 178 GLU A C 1
ATOM 1384 O O . GLU A 1 178 ? 0.087 12.121 16.391 1.00 94.56 178 GLU A O 1
ATOM 1389 N N . GLN A 1 179 ? 1.783 11.859 14.951 1.00 94.75 179 GLN A N 1
ATOM 1390 C CA . GLN A 1 179 ? 1.765 13.241 14.477 1.00 94.75 179 GLN A CA 1
ATOM 1391 C C . GLN A 1 179 ? 0.622 13.460 13.485 1.00 94.75 179 GLN A C 1
ATOM 1393 O O . GLN A 1 179 ? -0.092 14.460 13.558 1.00 94.75 179 GLN A O 1
ATOM 1398 N N . ARG A 1 180 ? 0.435 12.518 12.559 1.00 94.38 180 ARG A N 1
ATOM 1399 C CA . ARG A 1 180 ? -0.581 12.603 11.500 1.00 94.38 180 ARG A CA 1
ATOM 1400 C C . ARG A 1 180 ? -1.905 11.947 11.892 1.00 94.38 180 ARG A C 1
ATOM 1402 O O . ARG A 1 180 ? -2.887 12.123 11.175 1.00 94.38 180 ARG A O 1
ATOM 1409 N N . LYS A 1 181 ? -1.935 11.225 13.019 1.00 96.06 181 LYS A N 1
ATOM 1410 C CA . LYS A 1 181 ? -3.078 10.453 13.534 1.00 96.06 181 LYS A CA 1
ATOM 1411 C C . LYS A 1 181 ? -3.625 9.460 12.504 1.00 96.06 181 LYS A C 1
ATOM 1413 O O . LYS A 1 181 ? -4.834 9.377 12.274 1.00 96.06 181 LYS A O 1
ATOM 1418 N N . VAL A 1 182 ? -2.727 8.722 11.857 1.00 96.69 182 VAL A N 1
ATOM 1419 C CA . VAL A 1 182 ? -3.057 7.734 10.819 1.00 96.69 182 VAL A CA 1
ATOM 1420 C C . VAL A 1 182 ? -2.290 6.441 11.037 1.00 96.69 182 VAL A C 1
ATOM 1422 O O . VAL A 1 182 ? -1.230 6.427 11.653 1.00 96.69 182 VAL A O 1
ATOM 1425 N N . TRP A 1 183 ? -2.808 5.351 10.481 1.00 96.69 183 TRP A N 1
ATOM 1426 C CA . TRP A 1 183 ? -2.052 4.113 10.354 1.00 96.69 183 TRP A CA 1
ATOM 1427 C C . TRP A 1 183 ? -1.215 4.160 9.083 1.00 96.69 183 TRP A C 1
ATOM 1429 O O . TRP A 1 183 ? -1.710 4.560 8.025 1.00 96.69 183 TRP A O 1
ATOM 1439 N N . GLN A 1 184 ? 0.035 3.727 9.170 1.00 97.06 184 GLN A N 1
ATOM 1440 C CA . GLN A 1 184 ? 0.948 3.679 8.041 1.00 97.06 184 GLN A CA 1
ATOM 1441 C C . GLN A 1 184 ? 1.759 2.391 8.014 1.00 97.06 184 GLN A C 1
ATOM 1443 O O . GLN A 1 184 ? 1.893 1.702 9.012 1.00 97.06 184 GLN A O 1
ATOM 1448 N N . THR A 1 185 ? 2.308 2.055 6.858 1.00 96.38 185 THR A N 1
ATOM 1449 C CA . THR A 1 185 ? 3.246 0.946 6.697 1.00 96.38 185 THR A CA 1
ATOM 1450 C C . THR A 1 185 ? 4.316 1.339 5.695 1.00 96.38 185 THR A C 1
ATOM 1452 O O . THR A 1 185 ? 4.046 2.069 4.736 1.00 96.38 185 THR A O 1
ATOM 1455 N N . LYS A 1 186 ? 5.536 0.849 5.907 1.00 96.56 186 LYS A N 1
ATOM 1456 C CA . LYS A 1 186 ? 6.666 1.040 5.000 1.00 96.56 186 LYS A CA 1
ATOM 1457 C C . LYS A 1 186 ? 7.071 -0.311 4.432 1.00 96.56 186 LYS A C 1
ATOM 1459 O O . LYS A 1 186 ? 7.389 -1.235 5.172 1.00 96.56 186 LYS A O 1
ATOM 1464 N N . VAL A 1 187 ? 7.071 -0.432 3.107 1.00 95.56 187 VAL A N 1
ATOM 1465 C CA . VAL A 1 187 ? 7.310 -1.711 2.425 1.00 95.56 187 VAL A CA 1
ATOM 1466 C C . VAL A 1 187 ? 8.321 -1.569 1.303 1.00 95.56 187 VAL A C 1
ATOM 1468 O O . VAL A 1 187 ? 8.378 -0.541 0.635 1.00 95.56 187 VAL A O 1
ATOM 1471 N N . SER A 1 188 ? 9.097 -2.624 1.043 1.00 96.00 188 SER 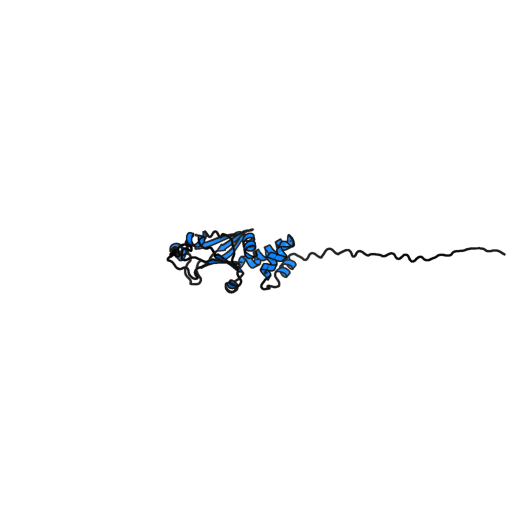A N 1
ATOM 1472 C CA . SER A 1 188 ? 9.904 -2.689 -0.179 1.00 96.00 188 SER A CA 1
ATOM 1473 C C . SER A 1 188 ? 8.970 -2.823 -1.379 1.00 96.00 188 SER A C 1
ATOM 1475 O O . SER A 1 188 ? 8.328 -3.863 -1.563 1.00 96.00 188 SER A O 1
ATOM 1477 N N . TRP A 1 189 ? 8.885 -1.785 -2.211 1.00 96.00 189 TRP A N 1
ATOM 1478 C CA . TRP A 1 189 ? 7.921 -1.781 -3.310 1.00 96.00 189 TRP A CA 1
ATOM 1479 C C . TRP A 1 189 ? 8.267 -2.837 -4.363 1.00 96.00 189 TRP A C 1
ATOM 1481 O O . TRP A 1 189 ? 7.368 -3.461 -4.914 1.00 96.00 189 TRP A O 1
ATOM 1491 N N . LYS A 1 190 ? 9.554 -3.135 -4.584 1.00 95.38 190 LYS A N 1
ATOM 1492 C CA . LYS A 1 190 ? 9.985 -4.204 -5.502 1.00 95.38 190 LYS A CA 1
ATOM 1493 C C . LYS A 1 190 ? 9.492 -5.576 -5.041 1.00 95.38 190 LYS A C 1
ATOM 1495 O O . LYS A 1 190 ? 9.008 -6.355 -5.859 1.00 95.38 190 LYS A O 1
ATOM 1500 N N . ARG A 1 191 ? 9.579 -5.862 -3.735 1.00 94.69 191 ARG A N 1
ATOM 1501 C CA . ARG A 1 191 ? 9.041 -7.099 -3.142 1.00 94.69 191 ARG A CA 1
ATOM 1502 C C . ARG A 1 191 ? 7.521 -7.151 -3.235 1.00 94.69 191 ARG A C 1
ATOM 1504 O O . ARG A 1 191 ? 6.981 -8.192 -3.597 1.00 94.69 191 ARG A O 1
ATOM 1511 N N . LEU A 1 192 ? 6.851 -6.029 -2.971 1.00 94.81 192 LEU A N 1
ATOM 1512 C CA . LEU A 1 192 ? 5.398 -5.914 -3.090 1.00 94.81 192 LEU A CA 1
ATOM 1513 C C . LEU A 1 192 ? 4.923 -6.208 -4.520 1.00 94.81 192 LEU A C 1
ATOM 1515 O O . LEU A 1 192 ? 4.039 -7.036 -4.716 1.00 94.81 192 LEU A O 1
ATOM 1519 N N . MET A 1 193 ? 5.539 -5.571 -5.518 1.00 94.75 193 MET A N 1
ATOM 1520 C CA . MET A 1 193 ? 5.231 -5.786 -6.936 1.00 94.75 193 MET A CA 1
ATOM 1521 C C . MET A 1 193 ? 5.554 -7.209 -7.379 1.00 94.75 193 MET A C 1
ATOM 1523 O O . MET A 1 193 ? 4.754 -7.822 -8.078 1.00 94.75 193 MET A O 1
ATOM 1527 N N . GLY A 1 194 ? 6.677 -7.765 -6.914 1.00 93.19 194 GLY A N 1
ATOM 1528 C CA . GLY A 1 194 ? 6.992 -9.179 -7.087 1.00 93.19 194 GLY A CA 1
ATOM 1529 C C . GLY A 1 194 ? 5.858 -10.071 -6.584 1.00 93.19 194 GLY A C 1
ATOM 1530 O O . GLY A 1 194 ? 5.334 -10.858 -7.353 1.00 93.19 194 GLY A O 1
ATOM 1531 N N . SER A 1 195 ? 5.424 -9.903 -5.332 1.00 92.50 195 SER A N 1
ATOM 1532 C CA . SER A 1 195 ? 4.337 -10.702 -4.746 1.00 92.50 195 SER A CA 1
ATOM 1533 C C . SER A 1 195 ? 2.999 -10.532 -5.478 1.00 92.50 195 SER A C 1
ATOM 1535 O O . SER A 1 195 ? 2.268 -11.503 -5.642 1.00 92.50 195 SER A O 1
ATOM 1537 N N . TYR A 1 196 ? 2.678 -9.320 -5.936 1.00 93.38 196 TYR A N 1
ATOM 1538 C CA . TYR A 1 196 ? 1.421 -9.029 -6.630 1.00 93.38 196 TYR A CA 1
ATOM 1539 C C . TYR A 1 196 ? 1.359 -9.608 -8.048 1.00 93.38 196 TYR A C 1
ATOM 1541 O O . TYR A 1 196 ? 0.316 -10.093 -8.479 1.00 93.38 196 TYR A O 1
ATOM 1549 N N . PHE A 1 197 ? 2.474 -9.557 -8.777 1.00 91.88 197 PHE A N 1
ATOM 1550 C CA . PHE A 1 197 ? 2.584 -10.081 -10.134 1.00 91.88 197 PHE A CA 1
ATOM 1551 C C . PHE A 1 197 ? 3.270 -11.453 -10.176 1.00 91.88 197 PHE A C 1
ATOM 1553 O O . PHE A 1 197 ? 3.761 -11.822 -11.238 1.00 91.88 197 PHE A O 1
ATOM 1560 N N . HIS A 1 198 ? 3.295 -12.241 -9.104 1.00 79.56 198 HIS A N 1
ATOM 1561 C CA . HIS A 1 198 ? 3.757 -13.636 -9.167 1.00 79.56 198 HIS A CA 1
ATOM 1562 C C . HIS A 1 198 ? 2.622 -14.636 -9.381 1.00 79.56 198 HIS A C 1
ATOM 1564 O O . HIS A 1 198 ? 1.444 -14.254 -9.198 1.00 79.56 198 HIS A O 1
#

Nearest PDB structures (foldseek):
  3vzd-assembly1_A  TM=2.159E-01  e=1.558E-01  Homo sapiens
  1vh5-assembly1_A  TM=4.710E-01  e=8.013E+00  Escherichia coli

Solvent-accessible surface area (backbone atoms only — not comparable to full-atom values): 11891 Å² total; per-residue (Å²): 136,90,84,83,90,81,90,80,90,76,87,81,75,85,78,81,77,79,79,76,76,75,75,76,77,70,76,77,80,79,73,55,69,68,58,52,47,52,56,75,66,64,65,86,50,100,53,38,70,53,44,39,62,67,59,46,24,76,73,40,74,65,41,29,53,49,44,54,48,49,37,64,74,62,44,46,61,32,25,33,39,34,35,44,45,66,47,44,38,92,87,79,64,45,82,71,46,90,54,79,49,73,93,43,46,48,60,28,32,37,74,47,77,56,93,65,33,34,33,28,32,35,62,50,44,49,97,86,66,50,47,42,52,59,35,37,77,72,54,45,56,30,66,72,48,58,73,60,33,87,44,38,39,36,28,57,54,61,80,90,34,52,90,75,35,49,69,40,84,68,93,74,69,69,45,77,38,81,89,74,39,26,49,29,33,74,41,50,44,68,60,51,51,48,44,56,68,104

Radius of gyration: 32.27 Å; Cα contacts (8 Å, |Δi|>4): 269; chains: 1; bounding box: 77×34×120 Å

Secondary structure (DSSP, 8-state):
-------------------------PPP----HHHHHHHHHS---TTHHHHIIIIITTT-HHHHHHHHHHIIIIIGGGEEEEEE--SB-TTT--B---SPPGGGEEEEEEEEEETTEEEEE--SB-TTS-BHHHHHHTTTT-HHHHHT---EEEEESSGGGGGG-EEE-----EEEETTTTEEEEEEEHHHHHHHHT-

Organism: NCBI:txid1303443

Foldseek 3Di:
DDDDDDDDDDDDDPPPPPPPPPPPPDDPPPPDLVVVLVVLVPDPDLCSLLCLLPPQLVPDPSSVVSSVVCCQPPWQQQKKKKFQFDQADPPPRHGPHPDDDVVNIFMWGFDDDDPQKTKTKGAQADPVRHGLLVCPVVVVDDQVRRQVRQWMWMDTHDPVGSVSIDTFDDRWRWDADPVNRIIMTMDRVSVRSVRRSD

Sequence (198 aa):
MSSSQTTNSHMLAADSTNDTTIAASRPPSILPTELWLQILETNPTKTHLADLWRNVRPVSQSYKAYVERIFTTVYLPTLSLSLALPRRDPITGALRYSDAVPDAELILRGVQIDGEFLTLATLPTTRSGISLENLNKRGGLSKERLDGATSVWLWFGGIQNRGKGGRVKMPLDVEWDEQRKVWQTKVSWKRLMGSYFH